Protein AF-A0A6G8CQG9-F1 (afdb_monomer_lite)

Sequence (194 aa):
MARHQTPSRTQPVDLTVWYEEHDARLYHLLHMLAKALARASVDLDDELSDLVAGAYGDVRSHAKQLVGNSIPIVLAKDRKHTIDYDELAEARAKIRILTFELNELRGKTCISNRYTNCPSTTLCISDRYTDGRRAMHAEVVGLFERPIAQFKAATEQYPNLAGELDKAVHPLHVMLAKVREVPVETPKTGIKNV

Secondary structure (DSSP, 8-state):
----PPP--PPPP-HHHHHHHHHHHHHHHHHHHHHHHHHTTS---HHHHHHHHHHHHHHHHHHHHHHTT----EEPTTSSSEE-HHHHHHHHHHHHHHHHHHHHHHHHHHHHTTTS---SSTHHHHHHHHHHHHHHHHHHHHHHHHHHHHHHHHHHH-GGGHHHHHHHHHHHHHHHHHHHHS--PPP-------

pLDDT: mean 73.34, std 16.12, range [36.81, 91.25]

Foldseek 3Di:
DDDDDDDDDQDDDDVVVLVVVLVVLVVVLVVLVVVQVVCVVPPRDVVSVVSNVVSVVVSVVSVCSVVPPCQPFDADPVNPDTDGPVNVVVVVVVVVVVVVVVVVVVVVVVVVPPDDDDDDDPVVVVVVVLVVVVVVLVVVLVVLVVLLVVLVVVCVVCVVCVVVSCVVSVVSVVVSVVSVPPDRDDPPPPPPDD

Structure (mmCIF, N/CA/C/O backbone):
data_AF-A0A6G8CQG9-F1
#
_entry.id   AF-A0A6G8CQG9-F1
#
loop_
_atom_site.group_PDB
_atom_site.id
_atom_site.type_symbol
_atom_site.label_atom_id
_atom_site.label_alt_id
_atom_site.label_comp_id
_atom_site.label_asym_id
_atom_site.label_entity_id
_atom_site.label_seq_id
_atom_site.pdbx_PDB_ins_code
_atom_site.Cartn_x
_atom_site.Cartn_y
_atom_site.Cartn_z
_atom_site.occupancy
_atom_site.B_iso_or_equiv
_atom_site.auth_seq_id
_atom_site.auth_comp_id
_atom_site.auth_asym_id
_atom_site.auth_atom_id
_atom_site.pdbx_PDB_model_num
ATOM 1 N N . MET A 1 1 ? -28.845 -29.788 33.658 1.00 37.66 1 MET A N 1
ATOM 2 C CA . MET A 1 1 ? -27.409 -29.756 33.303 1.00 37.66 1 MET A CA 1
ATOM 3 C C . MET A 1 1 ? -27.282 -29.862 31.788 1.00 37.66 1 MET A C 1
ATOM 5 O O . MET A 1 1 ? -27.346 -30.961 31.254 1.00 37.66 1 MET A O 1
ATOM 9 N N . ALA A 1 2 ? -27.219 -28.725 31.093 1.00 36.81 2 ALA A N 1
ATOM 10 C CA . ALA A 1 2 ? -27.106 -28.675 29.636 1.00 36.81 2 ALA A CA 1
ATOM 11 C C . ALA A 1 2 ? -25.622 -28.680 29.244 1.00 36.81 2 ALA A C 1
ATOM 13 O O . ALA A 1 2 ? -24.851 -27.851 29.723 1.00 36.81 2 ALA A O 1
ATOM 14 N N . ARG A 1 3 ? -25.213 -29.654 28.424 1.00 39.94 3 ARG A N 1
ATOM 15 C CA . ARG A 1 3 ? -23.852 -29.754 27.889 1.00 39.94 3 ARG A CA 1
ATOM 16 C C . ARG A 1 3 ? -23.655 -28.653 26.850 1.00 39.94 3 ARG A C 1
ATOM 18 O O . ARG A 1 3 ? -24.364 -28.629 25.848 1.00 39.94 3 ARG A O 1
ATOM 25 N N . HIS A 1 4 ? -22.682 -27.778 27.082 1.00 40.66 4 HIS A N 1
ATOM 26 C CA . HIS A 1 4 ? -22.161 -26.885 26.056 1.00 40.66 4 HIS A CA 1
ATOM 27 C C . HIS A 1 4 ? -21.539 -27.732 24.940 1.00 40.66 4 HIS A C 1
ATOM 29 O O . HIS A 1 4 ? -20.547 -28.426 25.155 1.00 40.66 4 HIS A O 1
ATOM 35 N N . GLN A 1 5 ? -22.154 -27.705 23.759 1.00 45.00 5 GLN A N 1
ATOM 36 C CA . GLN A 1 5 ? -21.505 -28.137 22.528 1.00 45.00 5 GLN A CA 1
ATOM 37 C C . GLN A 1 5 ? -20.409 -27.117 22.203 1.00 45.00 5 GLN A C 1
ATOM 39 O O . GLN A 1 5 ? -20.685 -25.936 22.006 1.00 45.00 5 GLN A O 1
ATOM 44 N N . THR A 1 6 ? -19.160 -27.568 22.192 1.00 42.28 6 THR A N 1
ATOM 45 C CA . THR A 1 6 ? -18.022 -26.822 21.656 1.00 42.28 6 THR A CA 1
ATOM 46 C C . THR A 1 6 ? -18.137 -26.768 20.126 1.00 42.28 6 THR A C 1
ATOM 48 O O . THR A 1 6 ? -18.316 -27.819 19.503 1.00 42.28 6 THR A O 1
ATOM 51 N N . PRO A 1 7 ? -18.056 -25.588 19.482 1.00 44.16 7 PRO A N 1
ATOM 52 C CA . PRO A 1 7 ? -18.114 -25.514 18.029 1.00 44.16 7 PRO A CA 1
ATOM 53 C C . PRO A 1 7 ? -16.833 -26.079 17.393 1.00 44.16 7 PRO A C 1
ATOM 55 O O . PRO A 1 7 ? -15.725 -25.602 17.621 1.00 44.16 7 PRO A O 1
ATOM 58 N N . SER A 1 8 ? -17.051 -27.157 16.639 1.00 46.16 8 SER A N 1
ATOM 59 C CA . SER A 1 8 ? -16.371 -27.643 15.430 1.00 46.16 8 SER A CA 1
ATOM 60 C C . SER A 1 8 ? -14.928 -27.199 15.126 1.00 46.16 8 SER A C 1
ATOM 62 O O . SER A 1 8 ? -14.678 -26.083 14.682 1.00 46.16 8 SER A O 1
ATOM 64 N N . ARG A 1 9 ? -14.019 -28.181 15.219 1.00 44.72 9 ARG A N 1
ATOM 65 C CA . ARG A 1 9 ? -12.923 -28.519 14.284 1.00 44.72 9 ARG A CA 1
ATOM 66 C C . ARG A 1 9 ? -12.664 -27.476 13.177 1.00 44.72 9 ARG A C 1
ATOM 68 O O . ARG A 1 9 ? -13.329 -27.495 12.145 1.00 44.72 9 ARG A O 1
ATOM 75 N N . THR A 1 10 ? -11.661 -26.622 13.368 1.00 60.75 10 THR A N 1
ATOM 76 C CA . THR A 1 10 ? -11.076 -25.805 12.298 1.00 60.75 10 THR A CA 1
ATOM 77 C C . THR A 1 10 ? -10.538 -26.733 11.208 1.00 60.75 10 THR A C 1
ATOM 79 O O . THR A 1 10 ? -9.716 -27.613 11.476 1.00 60.75 10 THR A O 1
ATOM 82 N N . GLN A 1 11 ? -11.042 -26.597 9.981 1.00 63.22 11 GLN A N 1
ATOM 83 C CA . GLN A 1 11 ? -10.399 -27.228 8.831 1.00 63.22 11 GLN A CA 1
ATOM 84 C C . GLN A 1 11 ? -8.984 -26.644 8.687 1.00 63.22 11 GLN A C 1
ATOM 86 O O . GLN A 1 11 ? -8.808 -25.445 8.919 1.00 63.22 11 GLN A O 1
ATOM 91 N N . PRO A 1 12 ? -7.969 -27.459 8.353 1.00 72.00 12 PRO A N 1
ATOM 92 C CA . PRO A 1 12 ? -6.643 -26.933 8.061 1.00 72.00 12 PRO A CA 1
ATOM 93 C C . PRO A 1 12 ? -6.739 -25.988 6.856 1.00 72.00 12 PRO A C 1
ATOM 95 O O . PRO A 1 12 ? -7.198 -26.393 5.791 1.00 72.00 12 PRO A O 1
ATOM 98 N N . VAL A 1 13 ? -6.349 -24.727 7.050 1.00 76.50 13 VAL A N 1
ATOM 99 C CA . VAL A 1 13 ? -6.268 -23.725 5.981 1.00 76.50 13 VAL A CA 1
ATOM 100 C C . VAL A 1 13 ? -4.949 -23.928 5.246 1.00 76.50 13 VAL A C 1
ATOM 102 O O . VAL A 1 13 ? -3.888 -23.921 5.873 1.00 76.50 13 VAL A O 1
ATOM 105 N N . ASP A 1 14 ? -5.010 -24.103 3.929 1.00 87.31 14 ASP A N 1
ATOM 106 C CA . ASP A 1 14 ? -3.825 -24.035 3.079 1.00 87.31 14 ASP A CA 1
ATOM 107 C C . ASP A 1 14 ? -3.376 -22.573 2.987 1.00 87.31 14 ASP A C 1
ATOM 109 O O . ASP A 1 14 ? -4.039 -21.740 2.368 1.00 87.31 14 ASP A O 1
ATOM 113 N N . LEU A 1 15 ? -2.265 -22.253 3.654 1.00 82.75 15 LEU A N 1
ATOM 114 C CA . LEU A 1 15 ? -1.753 -20.888 3.717 1.00 82.75 15 LEU A CA 1
ATOM 115 C C . LEU A 1 15 ? -1.307 -20.377 2.348 1.00 82.75 15 LEU A C 1
ATOM 117 O O . LEU A 1 15 ? -1.439 -19.185 2.098 1.00 82.75 15 LEU A O 1
ATOM 121 N N . THR A 1 16 ? -0.806 -21.242 1.464 1.00 85.69 16 THR A N 1
ATOM 122 C CA . THR A 1 16 ? -0.341 -20.830 0.136 1.00 85.69 16 THR A CA 1
ATOM 123 C C . THR A 1 16 ? -1.517 -20.375 -0.716 1.00 85.69 16 THR A C 1
ATOM 125 O O . THR A 1 16 ? -1.509 -19.249 -1.209 1.00 85.69 16 THR A O 1
ATOM 128 N N . VAL A 1 17 ? -2.565 -21.201 -0.796 1.00 86.81 17 VAL A N 1
ATOM 129 C CA . VAL A 1 17 ? -3.802 -20.856 -1.515 1.00 86.81 17 VAL A CA 1
ATOM 130 C C . VAL A 1 17 ? -4.453 -19.619 -0.901 1.00 86.81 17 VAL A C 1
ATOM 132 O O . VAL A 1 17 ? -4.862 -18.710 -1.619 1.00 86.81 17 VAL A O 1
ATOM 135 N N . TRP A 1 18 ? -4.493 -19.538 0.432 1.00 89.56 18 TRP A N 1
ATOM 136 C CA . TRP A 1 18 ? -5.039 -18.378 1.129 1.00 89.56 18 TRP A CA 1
ATOM 137 C C . TRP A 1 18 ? -4.275 -17.083 0.804 1.00 89.56 18 TRP A C 1
ATOM 139 O O . TRP A 1 18 ? -4.903 -16.053 0.574 1.00 89.56 18 TRP A O 1
ATOM 149 N N . TYR A 1 19 ? -2.937 -17.106 0.748 1.00 87.12 19 TYR A N 1
ATOM 150 C CA . TYR A 1 19 ? -2.145 -15.917 0.414 1.00 87.12 19 TYR A CA 1
ATOM 151 C C . TYR A 1 19 ? -2.401 -15.431 -1.014 1.00 87.12 19 TYR A C 1
ATOM 153 O O . TYR A 1 19 ? -2.581 -14.231 -1.207 1.00 87.12 19 TYR A O 1
ATOM 161 N N . GLU A 1 20 ? -2.452 -16.335 -1.993 1.00 86.75 20 GLU A N 1
ATOM 162 C CA . GLU A 1 20 ? -2.757 -15.994 -3.392 1.00 86.75 20 GLU A CA 1
ATOM 163 C C . GLU A 1 20 ? -4.144 -15.352 -3.518 1.00 86.75 20 GLU A C 1
ATOM 165 O O . GLU A 1 20 ? -4.333 -14.316 -4.159 1.00 86.75 20 GLU A O 1
ATOM 170 N N . GLU A 1 21 ? -5.118 -15.942 -2.835 1.00 86.62 21 GLU A N 1
ATOM 171 C CA . GLU A 1 21 ? -6.485 -15.454 -2.761 1.00 86.62 21 GLU A CA 1
ATOM 172 C C . GLU A 1 21 ? -6.618 -14.098 -2.050 1.00 86.62 21 GLU A C 1
ATOM 174 O O . GLU A 1 21 ? -7.451 -13.263 -2.431 1.00 86.62 21 GLU A O 1
ATOM 179 N N . HIS A 1 22 ? -5.821 -13.869 -1.010 1.00 89.81 22 HIS A N 1
ATOM 180 C CA . HIS A 1 22 ? -5.783 -12.607 -0.286 1.00 89.81 22 HIS A CA 1
ATOM 181 C C . HIS A 1 22 ? -5.131 -11.503 -1.123 1.00 89.81 22 HIS A C 1
ATOM 183 O O . HIS A 1 22 ? -5.661 -10.392 -1.193 1.00 89.81 22 HIS A O 1
ATOM 189 N N . ASP A 1 23 ? -4.034 -11.820 -1.811 1.00 87.75 23 ASP A N 1
ATOM 190 C CA . ASP A 1 23 ? -3.323 -10.897 -2.694 1.00 87.75 23 ASP A CA 1
ATOM 191 C C . ASP A 1 23 ? -4.212 -10.454 -3.867 1.00 87.75 23 ASP A C 1
ATOM 193 O O . ASP A 1 23 ? -4.362 -9.259 -4.125 1.00 87.75 23 ASP A O 1
ATOM 197 N N . ALA A 1 24 ? -4.931 -11.385 -4.504 1.00 88.00 24 ALA A N 1
ATOM 198 C CA . ALA A 1 24 ? -5.873 -11.062 -5.578 1.00 88.00 24 ALA A CA 1
ATOM 199 C C . ALA A 1 24 ? -6.975 -10.079 -5.134 1.00 88.00 24 ALA A C 1
ATOM 201 O O . ALA A 1 24 ? -7.323 -9.144 -5.863 1.00 88.00 24 ALA A O 1
ATOM 202 N N . ARG A 1 25 ? -7.506 -10.245 -3.915 1.00 90.50 25 ARG A N 1
ATOM 203 C CA . ARG A 1 25 ? -8.518 -9.338 -3.347 1.00 90.50 25 ARG A CA 1
ATOM 204 C C . ARG A 1 25 ? -7.931 -7.968 -2.998 1.00 90.50 25 ARG A C 1
ATOM 206 O O . ARG A 1 25 ? -8.590 -6.954 -3.228 1.00 90.50 25 ARG A O 1
ATOM 213 N N . LEU A 1 26 ? -6.688 -7.914 -2.513 1.00 90.62 26 LEU A N 1
ATOM 214 C CA . LEU A 1 26 ? -5.969 -6.653 -2.307 1.00 90.62 26 LEU A CA 1
ATOM 215 C C . LEU A 1 26 ? -5.742 -5.911 -3.628 1.00 90.62 26 LEU A C 1
ATOM 217 O O . LEU A 1 26 ? -6.018 -4.713 -3.702 1.00 90.62 26 LEU A O 1
ATOM 221 N N . TYR A 1 27 ? -5.314 -6.609 -4.683 1.00 88.38 27 TYR A N 1
ATOM 222 C CA . TYR A 1 27 ? -5.196 -6.021 -6.019 1.00 88.38 27 TYR A CA 1
ATOM 223 C C . TYR A 1 27 ? -6.529 -5.472 -6.525 1.00 88.38 27 TYR A C 1
ATOM 225 O O . TYR A 1 27 ? -6.563 -4.369 -7.074 1.00 88.38 27 TYR A O 1
ATOM 233 N N . HIS A 1 28 ? -7.631 -6.197 -6.312 1.00 86.69 28 HIS A N 1
ATOM 234 C CA . HIS A 1 28 ? -8.960 -5.725 -6.690 1.00 86.69 28 HIS A CA 1
ATOM 235 C C . HIS A 1 28 ? -9.338 -4.427 -5.958 1.00 86.69 28 HIS A C 1
ATOM 237 O O . HIS A 1 28 ? -9.724 -3.451 -6.604 1.00 86.69 28 HIS A O 1
ATOM 243 N N . LEU A 1 29 ? -9.143 -4.368 -4.636 1.00 89.25 29 LEU A N 1
ATOM 244 C CA . LEU A 1 29 ? -9.379 -3.158 -3.844 1.00 89.25 29 LEU A CA 1
ATOM 245 C C . LEU A 1 29 ? -8.518 -1.979 -4.327 1.00 89.25 29 LEU A C 1
ATOM 247 O O . LEU A 1 29 ? -9.032 -0.878 -4.527 1.00 89.25 29 LEU A O 1
ATOM 251 N N . LEU A 1 30 ? -7.221 -2.202 -4.556 1.00 87.81 30 LEU A N 1
ATOM 252 C CA . LEU A 1 30 ? -6.309 -1.168 -5.056 1.00 87.81 30 LEU A CA 1
ATOM 253 C C . LEU A 1 30 ? -6.726 -0.657 -6.438 1.00 87.81 30 LEU A C 1
ATOM 255 O O . LEU A 1 30 ? -6.687 0.549 -6.683 1.00 87.81 30 LEU A O 1
ATOM 259 N N . HIS A 1 31 ? -7.162 -1.549 -7.326 1.00 85.88 31 HIS A N 1
ATOM 260 C CA . HIS A 1 31 ? -7.666 -1.175 -8.642 1.00 85.88 31 HIS A CA 1
ATOM 261 C C . HIS A 1 31 ? -8.927 -0.304 -8.541 1.00 85.88 31 HIS A C 1
ATOM 263 O O . HIS A 1 31 ? -9.019 0.725 -9.214 1.00 85.88 31 HIS A O 1
ATOM 269 N N . MET A 1 32 ? -9.871 -0.670 -7.667 1.00 84.56 32 MET A N 1
ATOM 270 C CA . MET A 1 32 ? -11.089 0.110 -7.431 1.00 84.56 32 MET A CA 1
ATOM 271 C C . MET A 1 32 ? -10.785 1.494 -6.847 1.00 84.56 32 MET A C 1
ATOM 273 O O . MET A 1 32 ? -11.322 2.489 -7.333 1.00 84.56 32 MET A O 1
ATOM 277 N N . LEU A 1 33 ? -9.860 1.582 -5.886 1.00 84.56 33 LEU A N 1
ATOM 278 C CA . LEU A 1 33 ? -9.391 2.856 -5.331 1.00 84.56 33 LEU A CA 1
ATOM 279 C C . LEU A 1 33 ? -8.704 3.730 -6.386 1.00 84.56 33 LEU A C 1
ATOM 281 O O . LEU A 1 33 ? -8.986 4.923 -6.474 1.00 84.56 33 LEU A O 1
ATOM 285 N N . ALA A 1 34 ? -7.836 3.155 -7.222 1.00 83.62 34 ALA A N 1
ATOM 286 C CA . ALA A 1 34 ? -7.185 3.888 -8.305 1.00 83.62 34 ALA A CA 1
ATOM 287 C C . ALA A 1 34 ? -8.208 4.428 -9.317 1.00 83.62 34 ALA A C 1
ATOM 289 O O . ALA A 1 34 ? -8.110 5.576 -9.750 1.00 83.62 34 ALA A O 1
ATOM 290 N N . LYS A 1 35 ? -9.227 3.629 -9.653 1.00 82.88 35 LYS A N 1
ATOM 291 C CA . LYS A 1 35 ? -10.329 4.037 -10.531 1.00 82.88 35 LYS A CA 1
ATOM 292 C C . LYS A 1 35 ? -11.175 5.154 -9.913 1.00 82.88 35 LYS A C 1
ATOM 294 O O . LYS A 1 35 ? -11.568 6.070 -10.632 1.00 82.88 35 LYS A O 1
ATOM 299 N N . ALA A 1 36 ? -11.421 5.099 -8.604 1.00 80.56 36 ALA A N 1
ATOM 300 C CA . ALA A 1 36 ? -12.102 6.150 -7.855 1.00 80.56 36 ALA A CA 1
ATOM 301 C C . ALA A 1 36 ? -11.313 7.461 -7.856 1.00 80.56 36 ALA A C 1
ATOM 303 O O . ALA A 1 36 ? -11.851 8.497 -8.233 1.00 80.56 36 ALA A O 1
ATOM 304 N N . LEU A 1 37 ? -10.015 7.409 -7.558 1.00 78.25 37 LEU A N 1
ATOM 305 C CA . LEU A 1 37 ? -9.137 8.583 -7.573 1.00 78.25 37 LEU A CA 1
ATOM 306 C C . LEU A 1 37 ? -8.982 9.194 -8.969 1.00 78.25 37 LEU A C 1
ATOM 308 O O . LEU A 1 37 ? -8.972 10.413 -9.104 1.00 78.25 37 LEU A O 1
ATOM 312 N N . ALA A 1 38 ? -8.901 8.366 -10.013 1.00 78.69 38 ALA A N 1
ATOM 313 C CA . ALA A 1 38 ? -8.836 8.840 -11.394 1.00 78.69 38 ALA A CA 1
ATOM 314 C C . ALA A 1 38 ? -10.130 9.541 -11.843 1.00 78.69 38 ALA A C 1
ATOM 316 O O . ALA A 1 38 ? -10.094 10.359 -12.759 1.00 78.69 38 ALA A O 1
ATOM 317 N N . ARG A 1 39 ? -11.267 9.211 -11.217 1.00 69.56 39 ARG A N 1
ATOM 318 C CA . ARG A 1 39 ? -12.574 9.818 -11.497 1.00 69.56 39 ARG A CA 1
ATOM 319 C C . ARG A 1 39 ? -12.896 11.001 -10.596 1.00 69.56 39 ARG A C 1
ATOM 321 O O . ARG A 1 39 ? -13.625 11.862 -11.056 1.00 69.56 39 ARG A O 1
ATOM 328 N N . ALA A 1 40 ? -12.309 11.083 -9.402 1.00 58.00 40 ALA A N 1
ATOM 329 C CA . ALA A 1 40 ? -12.584 12.086 -8.367 1.00 58.00 40 ALA A CA 1
ATOM 330 C C . ALA A 1 40 ? -12.332 13.560 -8.766 1.00 58.00 40 ALA A C 1
ATOM 332 O O . ALA A 1 40 ? -12.613 14.458 -7.979 1.00 58.00 40 ALA A O 1
ATOM 333 N N . SER A 1 41 ? -11.834 13.845 -9.978 1.00 53.28 41 SER A N 1
ATOM 334 C CA . SER A 1 41 ? -11.941 15.187 -10.583 1.00 53.28 41 SER A CA 1
ATOM 335 C C . SER A 1 41 ? -13.383 15.561 -10.976 1.00 53.28 41 SER A C 1
ATOM 337 O O . SER A 1 41 ? -13.649 16.707 -11.321 1.00 53.28 41 SER A O 1
ATOM 339 N N . VAL A 1 42 ? -14.285 14.581 -10.961 1.00 56.44 42 VAL A N 1
ATOM 340 C CA . VAL A 1 42 ? -15.736 14.647 -11.140 1.00 56.44 42 VAL A CA 1
ATOM 341 C C . VAL A 1 42 ? -16.320 13.931 -9.918 1.00 56.44 42 VAL A C 1
ATOM 343 O O . VAL A 1 42 ? -15.742 12.932 -9.491 1.00 56.44 42 VAL A O 1
ATOM 346 N N . ASP A 1 43 ? -17.381 14.464 -9.313 1.00 58.19 43 ASP A N 1
ATOM 347 C CA . ASP A 1 43 ? -17.950 13.965 -8.052 1.00 58.19 43 ASP A CA 1
ATOM 348 C C . ASP A 1 43 ? -17.946 12.429 -7.953 1.00 58.19 43 ASP A C 1
ATOM 350 O O . ASP A 1 43 ? -18.321 11.720 -8.892 1.00 58.19 43 ASP A O 1
ATOM 354 N N . LEU A 1 44 ? -17.468 11.917 -6.814 1.00 64.25 44 LEU A N 1
ATOM 355 C CA . LEU A 1 44 ? -17.514 10.492 -6.500 1.00 64.25 44 LEU A CA 1
ATOM 356 C C . LEU A 1 44 ? -18.980 10.055 -6.473 1.00 64.25 44 LEU A C 1
ATOM 358 O O . LEU A 1 44 ? -19.698 10.379 -5.536 1.00 64.25 44 LEU A O 1
ATOM 362 N N . ASP A 1 45 ? -19.401 9.339 -7.513 1.00 72.12 45 ASP A N 1
ATOM 363 C CA . ASP A 1 45 ? -20.725 8.725 -7.574 1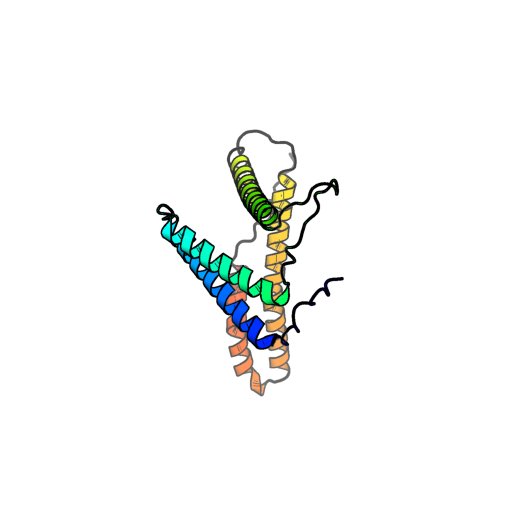.00 72.12 45 ASP A CA 1
ATOM 364 C C . ASP A 1 45 ? -20.868 7.681 -6.452 1.00 72.12 45 ASP A C 1
ATOM 366 O O . ASP A 1 45 ? -19.926 6.919 -6.184 1.00 72.12 45 ASP A O 1
ATOM 370 N N . ASP A 1 46 ? -22.039 7.640 -5.814 1.00 78.31 46 ASP A N 1
ATOM 371 C CA . ASP A 1 46 ? -22.358 6.745 -4.695 1.00 78.31 46 ASP A CA 1
ATOM 372 C C . ASP A 1 46 ? -22.113 5.274 -5.084 1.00 78.31 46 ASP A C 1
ATOM 374 O O . ASP A 1 46 ? -21.591 4.494 -4.288 1.00 78.31 46 ASP A O 1
ATOM 378 N N . GLU A 1 47 ? -22.346 4.918 -6.355 1.00 80.75 47 GLU A N 1
ATOM 379 C CA . GLU A 1 47 ? -22.073 3.579 -6.900 1.00 80.75 47 GLU A CA 1
ATOM 380 C C . GLU A 1 47 ? -20.594 3.175 -6.752 1.00 80.75 47 GLU A C 1
ATOM 382 O O . GLU A 1 47 ? -20.265 2.034 -6.419 1.00 80.75 47 GLU A O 1
ATOM 387 N N . LEU A 1 48 ? -19.665 4.103 -6.988 1.00 79.00 48 LEU A N 1
ATOM 388 C CA . LEU A 1 48 ? -18.235 3.808 -6.915 1.00 79.00 48 LEU A CA 1
ATOM 389 C C . LEU A 1 48 ? -17.756 3.701 -5.466 1.00 79.00 48 LEU A C 1
ATOM 391 O O . LEU A 1 48 ? -16.877 2.887 -5.176 1.00 79.00 48 LEU A O 1
ATOM 395 N N . SER A 1 49 ? -18.350 4.494 -4.572 1.00 81.12 49 SER A N 1
ATOM 396 C CA . SER A 1 49 ? -18.147 4.389 -3.127 1.00 81.12 49 SER A CA 1
ATOM 397 C C . SER A 1 49 ? -18.595 3.018 -2.610 1.00 81.12 49 SER A C 1
ATOM 399 O O . SER A 1 49 ? -17.823 2.331 -1.936 1.00 81.12 49 SER A O 1
ATOM 401 N N . ASP A 1 50 ? -19.780 2.562 -3.021 1.00 85.31 50 ASP A N 1
ATOM 402 C CA . ASP A 1 50 ? -20.327 1.256 -2.645 1.00 85.31 50 ASP A CA 1
ATOM 403 C C . ASP A 1 50 ? -19.468 0.096 -3.162 1.00 85.31 50 ASP A C 1
ATOM 405 O O . ASP A 1 50 ? -19.196 -0.860 -2.430 1.00 85.31 50 ASP A O 1
ATOM 409 N N . LEU A 1 51 ? -18.959 0.188 -4.395 1.00 85.31 51 LEU A N 1
ATOM 410 C CA . LEU A 1 51 ? -18.055 -0.825 -4.947 1.00 85.31 51 LEU A CA 1
ATOM 411 C C . LEU A 1 51 ? -16.722 -0.899 -4.184 1.00 85.31 51 LEU A C 1
ATOM 413 O O . LEU A 1 51 ? -16.205 -1.992 -3.942 1.00 85.31 51 LEU A O 1
ATOM 417 N N . VAL A 1 52 ? -16.158 0.246 -3.784 1.00 86.88 52 VAL A N 1
ATOM 418 C CA . VAL A 1 52 ? -14.943 0.289 -2.952 1.00 86.88 52 VAL A CA 1
ATOM 419 C C . VAL A 1 52 ? -15.220 -0.295 -1.564 1.00 86.88 52 VAL A C 1
ATOM 421 O O . VAL A 1 52 ? -14.414 -1.084 -1.062 1.00 86.88 52 VAL A O 1
ATOM 424 N N . ALA A 1 53 ? -16.364 0.037 -0.960 1.00 85.75 53 ALA A N 1
ATOM 425 C CA . ALA A 1 53 ? -16.781 -0.509 0.328 1.00 85.75 53 ALA A CA 1
ATOM 426 C C . ALA A 1 53 ? -16.973 -2.035 0.269 1.00 85.75 53 ALA A C 1
ATOM 428 O O . ALA A 1 53 ? -16.523 -2.744 1.172 1.00 85.75 53 ALA A O 1
ATOM 429 N N . GLY A 1 54 ? -17.558 -2.548 -0.818 1.00 87.88 54 GLY A N 1
ATOM 430 C CA . GLY A 1 54 ? -17.702 -3.980 -1.082 1.00 87.88 54 GLY A CA 1
ATOM 431 C C . GLY A 1 54 ? -16.353 -4.695 -1.177 1.00 87.88 54 GLY A C 1
ATOM 432 O O . GLY A 1 54 ? -16.101 -5.635 -0.424 1.00 87.88 54 GLY A O 1
ATOM 433 N N . ALA A 1 55 ? -15.438 -4.192 -2.014 1.00 88.19 55 ALA A N 1
ATOM 434 C CA . ALA A 1 55 ? -14.099 -4.770 -2.167 1.00 88.19 55 ALA A CA 1
ATOM 435 C C . ALA A 1 55 ? -13.301 -4.770 -0.848 1.00 88.19 55 ALA A C 1
ATOM 437 O O . ALA A 1 55 ? -12.591 -5.728 -0.533 1.00 88.19 55 ALA A O 1
ATOM 438 N N . TYR A 1 56 ? -13.436 -3.715 -0.040 1.00 87.62 56 TYR A N 1
ATOM 439 C CA . TYR A 1 56 ? -12.844 -3.663 1.296 1.00 87.62 56 TYR A CA 1
ATOM 440 C C . TYR A 1 56 ? -13.469 -4.699 2.245 1.00 87.62 56 TYR A C 1
ATOM 442 O O . TYR A 1 56 ? -12.753 -5.396 2.974 1.00 87.62 56 TYR A O 1
ATOM 450 N N . GLY A 1 57 ? -14.797 -4.840 2.210 1.00 86.62 57 GLY A N 1
ATOM 451 C CA . GLY A 1 57 ? -15.538 -5.857 2.953 1.00 86.62 57 GLY A CA 1
ATOM 452 C C . GLY A 1 57 ? -15.067 -7.278 2.634 1.00 86.62 57 GLY A C 1
ATOM 453 O O . GLY A 1 57 ? -14.870 -8.072 3.558 1.00 86.62 57 GLY A O 1
ATOM 454 N N . ASP A 1 58 ? -14.793 -7.571 1.363 1.00 88.25 58 ASP A N 1
ATOM 455 C CA . ASP A 1 58 ? -14.303 -8.874 0.904 1.00 88.25 58 ASP A CA 1
ATOM 456 C C . ASP A 1 58 ? -12.901 -9.194 1.432 1.00 88.25 58 ASP A C 1
ATOM 458 O O . ASP A 1 58 ? -12.676 -10.283 1.969 1.00 88.25 58 ASP A O 1
ATOM 462 N N . VAL A 1 59 ? -11.967 -8.236 1.359 1.00 88.94 59 VAL A N 1
ATOM 463 C CA . VAL A 1 59 ? -10.618 -8.383 1.940 1.00 88.94 59 VAL A CA 1
ATOM 464 C C . VAL A 1 59 ? -10.716 -8.655 3.441 1.00 88.94 59 VAL A C 1
ATOM 466 O O . VAL A 1 59 ? -10.071 -9.570 3.961 1.00 88.94 59 VAL A O 1
ATOM 469 N N . ARG A 1 60 ? -11.561 -7.897 4.150 1.00 84.75 60 ARG A N 1
ATOM 470 C CA . ARG A 1 60 ? -11.751 -8.042 5.597 1.00 84.75 60 ARG A CA 1
ATOM 471 C C . ARG A 1 60 ? -12.388 -9.382 5.961 1.00 84.75 60 ARG A C 1
ATOM 473 O O . ARG A 1 60 ? -11.948 -10.027 6.910 1.00 84.75 60 ARG A O 1
ATOM 480 N N . SER A 1 61 ? -13.415 -9.806 5.230 1.00 85.44 61 SER A N 1
ATOM 481 C CA . SER A 1 61 ? -14.087 -11.093 5.434 1.00 85.44 61 SER A CA 1
ATOM 482 C C . SER A 1 61 ? -13.125 -12.263 5.214 1.00 85.44 61 SER A C 1
ATOM 484 O O . SER A 1 61 ? -13.065 -13.186 6.026 1.00 85.44 61 SER A O 1
ATOM 486 N N . HIS A 1 62 ? -12.289 -12.181 4.179 1.00 86.31 62 HIS A N 1
ATOM 487 C CA . HIS A 1 62 ? -11.280 -13.195 3.895 1.00 86.31 62 HIS A CA 1
ATOM 488 C C . HIS A 1 62 ? -10.159 -13.224 4.952 1.00 86.31 62 HIS A C 1
ATOM 490 O O . HIS A 1 62 ? -9.759 -14.300 5.396 1.00 86.31 62 HIS A O 1
ATOM 496 N N . ALA A 1 63 ? -9.724 -12.059 5.451 1.00 84.69 63 ALA A N 1
ATOM 497 C CA . ALA A 1 63 ? -8.790 -11.951 6.578 1.00 84.69 63 ALA A CA 1
ATOM 498 C C . ALA A 1 63 ? -9.308 -12.635 7.857 1.00 84.69 63 ALA A C 1
ATOM 500 O O . ALA A 1 63 ? -8.552 -13.307 8.563 1.00 84.69 63 ALA A O 1
ATOM 501 N N . LYS A 1 64 ? -10.615 -12.535 8.134 1.00 83.06 64 LYS A N 1
ATOM 502 C CA . LYS A 1 64 ? -11.247 -13.184 9.297 1.00 83.06 64 LYS A CA 1
ATOM 503 C C . LYS A 1 64 ? -11.171 -14.713 9.265 1.00 83.06 64 LYS A C 1
ATOM 505 O O . LYS A 1 64 ? -11.325 -15.328 10.314 1.00 83.06 64 LYS A O 1
ATOM 510 N N . GLN A 1 65 ? -10.909 -15.343 8.119 1.00 82.75 65 GLN A N 1
ATOM 511 C CA . GLN A 1 65 ? -10.769 -16.803 8.045 1.00 82.75 65 GLN A CA 1
ATOM 512 C C . GLN A 1 65 ? -9.550 -17.311 8.833 1.00 82.75 65 GLN A C 1
ATOM 514 O O . GLN A 1 65 ? -9.619 -18.384 9.426 1.00 82.75 65 GLN A O 1
ATOM 519 N N . LEU A 1 66 ? -8.467 -16.525 8.895 1.00 79.25 66 LEU A N 1
ATOM 520 C CA . LEU A 1 6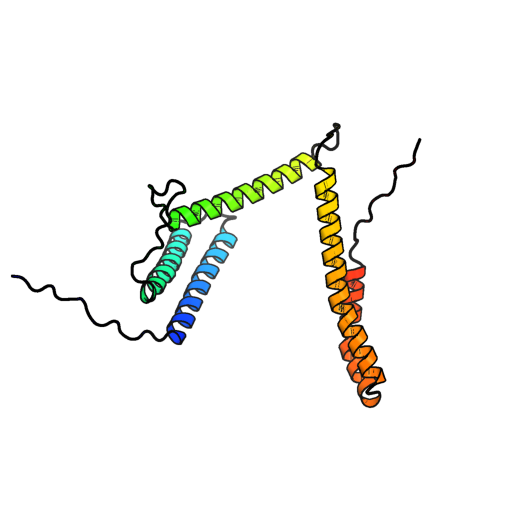6 ? -7.268 -16.848 9.678 1.00 79.25 66 LEU A CA 1
ATOM 521 C C . LEU A 1 66 ? -7.302 -16.259 11.087 1.00 79.25 66 LEU A C 1
ATOM 523 O O . LEU A 1 66 ? -6.921 -16.911 12.056 1.00 79.25 66 LEU A O 1
ATOM 527 N N . VAL A 1 67 ? -7.743 -15.008 11.197 1.00 71.19 67 VAL A N 1
ATOM 528 C CA . VAL A 1 67 ? -7.625 -14.214 12.430 1.00 71.19 67 VAL A CA 1
ATOM 529 C C . VAL A 1 67 ? -8.897 -14.327 13.293 1.00 71.19 67 VAL A C 1
ATOM 531 O O . VAL A 1 67 ? -8.969 -13.830 14.419 1.00 71.19 67 VAL A O 1
ATOM 534 N N . GLY A 1 68 ? -9.928 -15.010 12.789 1.00 70.75 68 GLY A N 1
ATOM 535 C CA . GLY A 1 68 ? -11.241 -15.102 13.418 1.00 70.75 68 GLY A CA 1
ATOM 536 C C . GLY A 1 68 ? -11.897 -13.728 13.572 1.00 70.75 68 GLY A C 1
ATOM 537 O O . GLY A 1 68 ? -11.663 -12.801 12.799 1.00 70.75 68 GLY A O 1
ATOM 538 N N . ASN A 1 69 ? -12.696 -13.570 14.627 1.00 65.75 69 ASN A N 1
ATOM 539 C CA . ASN A 1 69 ? -13.284 -12.279 15.003 1.00 65.75 69 ASN A CA 1
ATOM 540 C C . ASN A 1 69 ? -12.334 -11.395 15.830 1.00 65.75 69 ASN A C 1
ATOM 542 O O . ASN A 1 69 ? -12.791 -10.429 16.440 1.00 65.75 69 ASN A O 1
ATOM 546 N N . SER A 1 70 ? -11.030 -11.699 15.880 1.00 63.81 70 SER A N 1
ATOM 547 C CA . SER A 1 70 ? -10.081 -10.857 16.610 1.00 63.81 70 SER A CA 1
ATOM 548 C C . SER A 1 70 ? -9.721 -9.612 15.791 1.00 63.81 70 SER A C 1
ATOM 550 O O . SER A 1 70 ? -8.688 -9.521 15.137 1.00 63.81 70 SER A O 1
ATOM 552 N N . ILE A 1 71 ? -10.625 -8.628 15.805 1.00 63.25 71 ILE A N 1
ATOM 553 C CA . ILE A 1 71 ? -10.293 -7.258 15.404 1.00 63.25 71 ILE A CA 1
ATOM 554 C C . ILE A 1 71 ? -9.280 -6.745 16.438 1.00 63.25 71 ILE A C 1
ATOM 556 O O . ILE A 1 71 ? -9.559 -6.853 17.635 1.00 63.25 71 ILE A O 1
ATOM 560 N N . PRO A 1 72 ? -8.111 -6.219 16.033 1.00 64.81 72 PRO A N 1
ATOM 561 C CA . PRO A 1 72 ? -7.143 -5.692 16.984 1.00 64.81 72 PRO A CA 1
ATOM 562 C C . PRO A 1 72 ? -7.769 -4.541 17.778 1.00 64.81 72 PRO A C 1
ATOM 564 O O . PRO A 1 72 ? -7.978 -3.454 17.245 1.00 64.81 72 PRO A O 1
ATOM 567 N N . ILE A 1 73 ? -8.079 -4.776 19.053 1.00 66.69 73 ILE A N 1
ATOM 568 C CA . ILE A 1 73 ? -8.571 -3.729 19.949 1.00 66.69 73 ILE A CA 1
ATOM 569 C C . ILE A 1 73 ? -7.360 -2.919 20.397 1.00 66.69 73 ILE A C 1
ATOM 571 O O . ILE A 1 73 ? -6.485 -3.428 21.102 1.00 66.69 73 ILE A O 1
ATOM 575 N N . VAL A 1 74 ? -7.292 -1.658 19.979 1.00 75.19 74 VAL A N 1
ATOM 576 C CA . VAL A 1 74 ? -6.208 -0.767 20.388 1.00 75.19 74 VAL A CA 1
ATOM 577 C C . VAL A 1 74 ? -6.656 -0.005 21.621 1.00 75.19 74 VAL A C 1
ATOM 579 O O . VAL A 1 74 ? -7.675 0.673 21.609 1.00 75.19 74 VAL A O 1
ATOM 582 N N . LEU A 1 75 ? -5.898 -0.108 22.708 1.00 78.44 75 LEU A N 1
ATOM 583 C CA . LEU A 1 75 ? -6.170 0.693 23.895 1.00 78.44 75 LEU A CA 1
ATOM 584 C C . LEU A 1 75 ? -5.686 2.128 23.681 1.00 78.44 75 LEU A C 1
ATOM 586 O O . LEU A 1 75 ? -4.571 2.365 23.209 1.00 78.44 75 LEU A O 1
ATOM 590 N N . ALA A 1 76 ? -6.517 3.085 24.080 1.00 75.12 76 ALA A N 1
ATOM 591 C CA . ALA A 1 76 ? -6.138 4.480 24.189 1.00 75.12 76 ALA A CA 1
ATOM 592 C C . ALA A 1 76 ? -5.006 4.654 25.213 1.00 75.12 76 ALA A C 1
ATOM 594 O O . ALA A 1 76 ? -4.734 3.794 26.056 1.00 75.12 76 ALA A O 1
ATOM 595 N N . LYS A 1 77 ? -4.334 5.810 25.161 1.00 80.25 77 LYS A N 1
ATOM 596 C CA . LYS A 1 77 ? -3.180 6.118 26.024 1.00 80.25 77 LYS A CA 1
ATOM 597 C C . LYS A 1 77 ? -3.506 6.016 27.522 1.00 80.25 77 LYS A C 1
ATOM 599 O O . LYS A 1 77 ? -2.627 5.679 28.312 1.00 80.25 77 LYS A O 1
ATOM 604 N N . ASP A 1 78 ? -4.751 6.289 27.904 1.00 86.06 78 ASP A N 1
ATOM 605 C CA . ASP A 1 78 ? -5.251 6.167 29.280 1.00 86.06 78 ASP A CA 1
ATOM 606 C C . ASP A 1 78 ? -5.494 4.722 29.745 1.00 86.06 78 ASP A C 1
ATOM 608 O O . ASP A 1 78 ? -5.749 4.504 30.930 1.00 86.06 78 ASP A O 1
ATOM 612 N N . ARG A 1 79 ? -5.389 3.742 28.837 1.00 78.50 79 ARG A N 1
ATOM 613 C CA . ARG A 1 79 ? -5.649 2.310 29.055 1.00 78.50 79 ARG A CA 1
ATOM 614 C C . ARG A 1 79 ? -7.069 1.982 29.529 1.00 78.50 79 ARG A C 1
ATOM 616 O O . ARG A 1 79 ? -7.301 0.874 30.005 1.00 78.50 79 ARG A O 1
ATOM 623 N N . LYS A 1 80 ? -8.005 2.924 29.421 1.00 82.44 80 LYS A N 1
ATOM 624 C CA . LYS A 1 80 ? -9.405 2.766 29.831 1.00 82.44 80 LYS A CA 1
ATOM 625 C C . LYS A 1 80 ? -10.337 2.698 28.636 1.00 82.44 80 LYS A C 1
ATOM 627 O O . LYS A 1 80 ? -11.314 1.958 28.684 1.00 82.44 80 LYS A O 1
ATOM 632 N N . HIS A 1 81 ? -10.033 3.445 27.581 1.00 81.56 81 HIS A N 1
ATOM 633 C CA . HIS A 1 81 ? -10.837 3.448 26.369 1.00 81.56 81 HIS A CA 1
ATOM 634 C C . HIS A 1 81 ? -10.235 2.531 25.307 1.00 81.56 81 HIS A C 1
ATOM 636 O O . HIS A 1 81 ? -9.017 2.438 25.150 1.00 81.56 81 HIS A O 1
ATOM 642 N N . THR A 1 82 ? -11.104 1.834 24.588 1.00 83.50 82 THR A N 1
ATOM 643 C CA . THR A 1 82 ? -10.763 1.071 23.390 1.00 83.50 82 THR A CA 1
ATOM 644 C C . THR A 1 82 ? -11.019 1.943 22.172 1.00 83.50 82 THR A C 1
ATOM 646 O O . THR A 1 82 ? -11.999 2.681 22.140 1.00 83.50 82 THR A O 1
ATOM 649 N N . ILE A 1 83 ? -10.128 1.867 21.193 1.00 76.44 83 ILE A N 1
ATOM 650 C CA . ILE A 1 83 ? -10.247 2.533 19.901 1.00 76.44 83 ILE A CA 1
ATOM 651 C C . ILE A 1 83 ? -10.468 1.437 18.872 1.00 76.44 83 ILE A C 1
ATOM 653 O O . ILE A 1 83 ? -9.661 0.500 18.779 1.00 76.44 83 ILE A O 1
ATOM 657 N N . ASP A 1 84 ? -11.547 1.562 18.109 1.00 80.75 84 ASP A N 1
ATOM 658 C CA . ASP A 1 84 ? -11.809 0.645 17.016 1.00 80.75 84 ASP A CA 1
ATOM 659 C C . ASP A 1 84 ? -10.727 0.793 15.948 1.00 80.75 84 ASP A C 1
ATOM 661 O O . ASP A 1 84 ? -10.263 1.887 15.619 1.00 80.75 84 ASP A O 1
ATOM 665 N N . TYR A 1 85 ? -10.270 -0.341 15.418 1.00 76.81 85 TYR A N 1
ATOM 666 C CA . TYR A 1 85 ? -9.133 -0.356 14.500 1.00 76.81 85 TYR A CA 1
ATOM 667 C C . TYR A 1 85 ? -9.405 0.447 13.219 1.00 76.81 85 TYR A C 1
ATOM 669 O O . TYR A 1 85 ? -8.494 1.087 12.690 1.00 76.81 85 TYR A O 1
ATOM 677 N N . ASP A 1 86 ? -10.658 0.450 12.760 1.00 76.88 86 ASP A N 1
ATOM 678 C CA . ASP A 1 86 ? -11.100 1.193 11.578 1.00 76.88 86 ASP A CA 1
ATOM 679 C C . ASP A 1 86 ? -11.058 2.709 11.848 1.00 76.88 86 ASP A C 1
ATOM 681 O O . ASP A 1 86 ? -10.464 3.456 11.070 1.00 76.88 86 ASP A O 1
ATOM 685 N N . GLU A 1 87 ? -11.553 3.154 13.010 1.00 80.06 87 GLU A N 1
ATOM 686 C CA . GLU A 1 87 ? -11.465 4.556 13.449 1.00 80.06 87 GLU A CA 1
ATOM 687 C C . GLU A 1 87 ? -10.009 5.009 13.616 1.00 80.06 87 GLU A C 1
ATOM 689 O O . GLU A 1 87 ? -9.632 6.120 13.237 1.00 80.06 87 GLU A O 1
ATOM 694 N N . LEU A 1 88 ? -9.149 4.136 14.150 1.00 81.06 88 LEU A N 1
ATOM 695 C CA . LEU A 1 88 ? -7.724 4.416 14.280 1.00 81.06 88 LEU A CA 1
ATOM 696 C C . LEU A 1 88 ? -7.044 4.553 12.912 1.00 81.06 88 LEU A C 1
ATOM 698 O O . LEU A 1 88 ? -6.194 5.431 12.732 1.00 81.06 88 LEU A O 1
ATOM 702 N N . ALA A 1 89 ? -7.371 3.676 11.963 1.00 78.12 89 ALA A N 1
ATOM 703 C CA . ALA A 1 89 ? -6.838 3.733 10.607 1.00 78.12 89 ALA A CA 1
ATOM 704 C C . ALA A 1 89 ? -7.279 5.021 9.897 1.00 78.12 89 ALA A C 1
ATOM 706 O O . ALA A 1 89 ? -6.443 5.708 9.303 1.00 78.12 89 ALA A O 1
ATOM 707 N N . GLU A 1 90 ? -8.550 5.400 10.041 1.00 80.50 90 GLU A N 1
ATOM 708 C CA . GLU A 1 90 ? -9.092 6.653 9.519 1.00 80.50 90 GLU A CA 1
ATOM 709 C C . GLU A 1 90 ? -8.396 7.871 10.144 1.00 80.50 90 GLU A C 1
ATOM 711 O O . GLU A 1 90 ? -7.913 8.755 9.432 1.00 80.50 90 GLU A O 1
ATOM 716 N N . ALA A 1 91 ? -8.259 7.904 11.472 1.00 80.06 91 ALA A N 1
ATOM 717 C CA . ALA A 1 91 ? -7.572 8.983 12.176 1.00 80.06 91 ALA A CA 1
ATOM 718 C C . ALA A 1 91 ? -6.109 9.123 11.721 1.00 80.06 91 ALA A C 1
ATOM 720 O O . ALA A 1 91 ? -5.626 10.235 11.496 1.00 80.06 91 ALA A O 1
ATOM 721 N N . ARG A 1 92 ? -5.399 8.004 11.521 1.00 82.12 92 ARG A N 1
ATOM 722 C CA . ARG A 1 92 ? -4.026 7.998 10.985 1.00 82.12 92 ARG A CA 1
ATOM 723 C C . ARG A 1 92 ? -3.964 8.530 9.556 1.00 82.12 92 ARG A C 1
ATOM 725 O O . ARG A 1 92 ? -3.052 9.299 9.246 1.00 82.12 92 ARG A O 1
ATOM 732 N N . ALA A 1 93 ? -4.913 8.150 8.701 1.00 75.56 93 ALA A N 1
ATOM 733 C CA . ALA A 1 93 ? -4.999 8.657 7.335 1.00 75.56 93 ALA A CA 1
ATOM 734 C C . ALA A 1 93 ? -5.219 10.178 7.324 1.00 75.56 93 ALA A C 1
ATOM 736 O O . ALA A 1 93 ? -4.464 10.898 6.669 1.00 75.56 93 ALA A O 1
ATOM 737 N N . LYS A 1 94 ? -6.160 10.679 8.137 1.00 82.69 94 LYS A N 1
ATOM 738 C CA . LYS A 1 94 ? -6.415 12.120 8.304 1.00 82.69 94 LYS A CA 1
ATOM 739 C C . LYS A 1 94 ? -5.179 12.868 8.794 1.00 82.69 94 LYS A C 1
ATOM 741 O O . LYS A 1 94 ? -4.791 13.860 8.186 1.00 82.69 94 LYS A O 1
ATOM 746 N N . ILE A 1 95 ? -4.511 12.376 9.842 1.00 83.06 95 ILE A N 1
ATOM 747 C CA . ILE A 1 95 ? -3.273 12.986 10.360 1.00 83.06 95 ILE A CA 1
ATOM 748 C C . ILE A 1 95 ? -2.208 13.069 9.265 1.00 83.06 95 ILE A C 1
ATOM 750 O O . ILE A 1 95 ? -1.519 14.082 9.163 1.00 83.06 95 ILE A O 1
ATOM 754 N N . ARG A 1 96 ? -2.065 12.030 8.437 1.00 75.12 96 ARG A N 1
ATOM 755 C CA . ARG A 1 96 ? -1.081 12.007 7.350 1.00 75.12 96 ARG A CA 1
ATOM 756 C C . ARG A 1 96 ? -1.370 13.074 6.293 1.00 75.12 96 ARG A C 1
ATOM 758 O O . ARG A 1 96 ? -0.439 13.777 5.910 1.00 75.12 96 ARG A O 1
ATOM 765 N N . ILE A 1 97 ? -2.629 13.218 5.874 1.00 77.19 97 ILE A N 1
ATOM 766 C CA . ILE A 1 97 ? -3.059 14.263 4.930 1.00 77.19 97 ILE A CA 1
ATOM 767 C C . ILE A 1 97 ? -2.834 15.648 5.540 1.00 77.19 97 ILE A C 1
ATOM 769 O O . ILE A 1 97 ? -2.120 16.457 4.961 1.00 77.19 97 ILE A O 1
ATOM 773 N N . LEU A 1 98 ? -3.325 15.887 6.758 1.00 82.25 98 LEU A N 1
ATOM 774 C CA . LEU A 1 98 ? -3.167 17.175 7.441 1.00 82.25 98 LEU A CA 1
ATOM 775 C C . LEU A 1 98 ? -1.695 17.539 7.658 1.00 82.25 98 LEU A C 1
ATOM 777 O O . LEU A 1 98 ? -1.311 18.696 7.534 1.00 82.25 98 LEU A O 1
ATOM 781 N N . THR A 1 99 ? -0.842 16.558 7.956 1.00 79.69 99 THR A N 1
ATOM 782 C CA . THR A 1 99 ? 0.606 16.774 8.084 1.00 79.69 99 THR A CA 1
ATOM 783 C C . THR A 1 99 ? 1.228 17.148 6.740 1.00 79.69 99 THR A C 1
ATOM 785 O O . THR A 1 99 ? 2.084 18.031 6.687 1.00 79.69 99 THR A O 1
ATOM 788 N N . PHE A 1 100 ? 0.807 16.494 5.655 1.00 76.94 100 PHE A N 1
ATOM 789 C CA . PHE A 1 100 ? 1.244 16.826 4.303 1.00 76.94 100 PHE A CA 1
ATOM 790 C C . PHE A 1 100 ? 0.829 18.254 3.918 1.00 76.94 100 PHE A C 1
ATOM 792 O O . PHE A 1 100 ? 1.696 19.054 3.572 1.00 76.94 100 PHE A O 1
ATOM 799 N N . GLU A 1 101 ? -0.447 18.606 4.078 1.00 79.19 101 GLU A N 1
ATOM 800 C CA . GLU A 1 101 ? -0.979 19.946 3.791 1.00 79.19 101 GLU A CA 1
ATOM 801 C C . GLU A 1 101 ? -0.304 21.027 4.639 1.00 79.19 101 GLU A C 1
ATOM 803 O O . GLU A 1 101 ? 0.074 22.081 4.137 1.00 79.19 101 GLU A O 1
ATOM 808 N N . LEU A 1 102 ? -0.090 20.762 5.929 1.00 79.12 102 LEU A N 1
ATOM 809 C CA . LEU A 1 102 ? 0.587 21.683 6.836 1.00 79.12 102 LEU A CA 1
ATOM 810 C C . LEU A 1 102 ? 2.042 21.916 6.408 1.00 79.12 102 LEU A C 1
ATOM 812 O O . LEU A 1 102 ? 2.519 23.052 6.451 1.00 79.12 102 LEU A O 1
ATOM 816 N N . ASN A 1 103 ? 2.746 20.876 5.958 1.00 70.75 103 ASN A N 1
ATOM 817 C CA . ASN A 1 103 ? 4.093 21.016 5.404 1.00 70.75 103 ASN A CA 1
ATOM 818 C C . ASN A 1 103 ? 4.090 21.796 4.084 1.00 70.75 103 ASN A C 1
ATOM 820 O O . ASN A 1 103 ? 4.953 22.650 3.883 1.00 70.75 103 ASN A O 1
ATOM 824 N N . GLU A 1 104 ? 3.110 21.556 3.214 1.00 72.81 104 GLU A N 1
ATOM 825 C CA . GLU A 1 104 ? 2.948 22.290 1.959 1.00 72.81 104 GLU A CA 1
ATOM 826 C C . GLU A 1 104 ? 2.660 23.777 2.217 1.00 72.81 104 GLU A C 1
ATOM 828 O O . GLU A 1 104 ? 3.297 24.651 1.629 1.00 72.81 104 GLU A O 1
ATOM 833 N N . LEU A 1 105 ? 1.761 24.079 3.157 1.00 72.81 105 LEU A N 1
ATOM 834 C CA . LEU A 1 105 ? 1.447 25.440 3.583 1.00 72.81 105 LEU A CA 1
ATOM 835 C C . LEU A 1 105 ? 2.664 26.118 4.203 1.00 72.81 105 LEU A C 1
ATOM 837 O O . LEU A 1 105 ? 2.993 27.223 3.792 1.00 72.81 105 LEU A O 1
ATOM 841 N N . ARG A 1 106 ? 3.401 25.459 5.106 1.00 71.25 106 ARG A N 1
ATOM 842 C CA . ARG A 1 106 ? 4.664 25.999 5.645 1.00 71.25 106 ARG A CA 1
ATOM 843 C C . ARG A 1 106 ? 5.691 26.282 4.543 1.00 71.25 106 ARG A C 1
ATOM 845 O O . ARG A 1 106 ? 6.380 27.299 4.617 1.00 71.25 106 ARG A O 1
ATO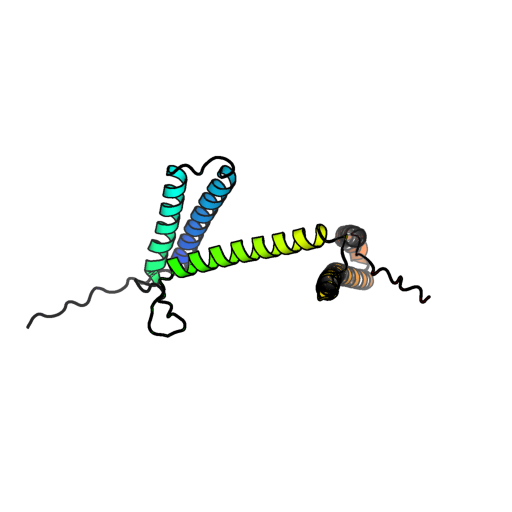M 852 N N . GLY A 1 107 ? 5.755 25.433 3.516 1.00 57.84 107 GLY A N 1
ATOM 853 C CA . GLY A 1 107 ? 6.558 25.648 2.309 1.00 57.84 107 GLY A CA 1
ATOM 854 C C . GLY A 1 107 ? 6.086 26.835 1.455 1.00 57.84 107 GLY A C 1
ATOM 855 O O . GLY A 1 107 ? 6.897 27.558 0.886 1.00 57.84 107 GLY A O 1
ATOM 856 N N . LYS A 1 108 ? 4.780 27.104 1.391 1.00 54.03 108 LYS A N 1
ATOM 857 C CA . LYS A 1 108 ? 4.218 28.266 0.680 1.00 54.03 108 LYS A CA 1
ATOM 858 C C . LYS A 1 108 ? 4.400 29.570 1.465 1.00 54.03 108 LYS A C 1
ATOM 860 O O . LYS A 1 108 ? 4.771 30.587 0.879 1.00 54.03 108 LYS A O 1
ATOM 865 N N . THR A 1 109 ? 4.226 29.553 2.789 1.00 49.94 109 THR A N 1
ATOM 866 C CA . THR A 1 109 ? 4.421 30.733 3.649 1.00 49.94 109 THR A CA 1
ATOM 867 C C . THR A 1 109 ? 5.881 31.193 3.655 1.00 49.94 109 THR A C 1
ATOM 869 O O . THR A 1 109 ? 6.137 32.394 3.711 1.00 49.94 109 THR A O 1
ATOM 872 N N . CYS A 1 110 ? 6.855 30.283 3.526 1.00 41.06 110 CYS A N 1
ATOM 873 C CA . CYS A 1 110 ? 8.267 30.664 3.428 1.00 41.06 110 CYS A CA 1
ATOM 874 C C . CYS A 1 110 ? 8.664 31.221 2.045 1.00 41.06 110 CYS A C 1
ATOM 876 O O . CYS A 1 110 ? 9.564 32.055 1.973 1.00 41.06 110 CYS A O 1
ATOM 878 N N . ILE A 1 111 ? 7.957 30.856 0.967 1.00 43.75 111 ILE A N 1
ATOM 879 C CA . ILE A 1 111 ? 8.112 31.488 -0.357 1.00 43.75 111 ILE A CA 1
ATOM 880 C C . ILE A 1 111 ? 7.473 32.886 -0.369 1.00 43.75 111 ILE A C 1
ATOM 882 O O . ILE A 1 111 ? 8.042 33.814 -0.944 1.00 43.75 111 ILE A O 1
ATOM 886 N N . SER A 1 112 ? 6.329 33.057 0.305 1.00 42.09 112 SER A N 1
ATOM 887 C CA . SER A 1 112 ? 5.639 34.350 0.419 1.00 42.09 112 SER A CA 1
ATOM 888 C C . SER A 1 112 ? 6.371 35.350 1.321 1.00 42.09 112 SER A C 1
ATOM 890 O O . SER A 1 112 ? 6.255 36.553 1.103 1.00 42.09 112 SER A O 1
ATOM 892 N N . ASN A 1 113 ? 7.141 34.891 2.314 1.00 41.69 113 ASN A N 1
ATOM 893 C CA . ASN A 1 113 ? 7.840 35.762 3.264 1.00 41.69 113 ASN A CA 1
ATOM 894 C C . ASN A 1 113 ? 9.251 36.173 2.793 1.00 41.69 113 ASN A C 1
ATOM 896 O O . ASN A 1 113 ? 10.194 36.256 3.578 1.00 41.69 113 ASN A O 1
ATOM 900 N N . ARG A 1 114 ? 9.410 36.429 1.489 1.00 42.34 114 ARG A N 1
ATOM 901 C CA . ARG A 1 114 ? 10.674 36.881 0.883 1.00 42.34 114 ARG A CA 1
ATOM 902 C C . ARG A 1 114 ? 10.966 38.377 1.105 1.00 42.34 114 ARG A C 1
ATOM 904 O O . ARG A 1 114 ? 11.937 38.875 0.544 1.00 42.34 114 ARG A O 1
ATOM 911 N N . TYR A 1 115 ? 10.157 39.084 1.906 1.00 44.97 115 TYR A N 1
ATOM 912 C CA . TYR A 1 115 ? 10.261 40.540 2.089 1.00 44.97 115 TYR A CA 1
ATOM 913 C C . TYR A 1 115 ? 10.387 41.061 3.526 1.00 44.97 115 TYR A C 1
ATOM 915 O O . TYR A 1 115 ? 10.626 42.255 3.679 1.00 44.97 115 TYR A O 1
ATOM 923 N N . THR A 1 116 ? 10.338 40.242 4.579 1.00 42.03 116 THR A N 1
ATOM 924 C CA . THR A 1 116 ? 10.574 40.762 5.938 1.00 42.03 116 THR A CA 1
ATOM 925 C C . THR A 1 116 ? 11.337 39.774 6.816 1.00 42.03 116 THR A C 1
ATOM 927 O O . THR A 1 116 ? 10.837 38.724 7.206 1.00 42.03 116 THR A O 1
ATOM 930 N N . ASN A 1 117 ? 12.588 40.153 7.102 1.00 51.28 117 ASN A N 1
ATOM 931 C CA . ASN A 1 117 ? 13.482 39.687 8.166 1.00 51.28 117 ASN A CA 1
ATOM 932 C C . ASN A 1 117 ? 12.875 38.656 9.132 1.00 51.28 117 ASN A C 1
ATOM 934 O O . ASN A 1 117 ? 12.208 39.021 10.099 1.00 51.28 117 ASN A O 1
ATOM 938 N N . CYS A 1 118 ? 13.181 37.374 8.920 1.00 40.12 118 CYS A N 1
ATOM 939 C CA . CYS A 1 118 ? 12.852 36.311 9.864 1.00 40.12 118 CYS A CA 1
ATOM 940 C C . CYS A 1 118 ? 14.151 35.764 10.490 1.00 40.12 118 CYS A C 1
ATOM 942 O O . CYS A 1 118 ? 14.911 35.082 9.800 1.00 40.12 118 CYS A O 1
ATOM 944 N N . PRO A 1 119 ? 14.437 36.044 11.776 1.00 53.16 119 PRO A N 1
ATOM 945 C CA . PRO A 1 119 ? 15.626 35.558 12.462 1.00 53.16 119 PRO A CA 1
ATOM 946 C C . PRO A 1 119 ? 15.281 34.281 13.238 1.00 53.16 119 PRO A C 1
ATOM 948 O O . PRO A 1 119 ? 15.197 34.310 14.457 1.00 53.16 119 PRO A O 1
ATOM 951 N N . SER A 1 120 ? 14.983 33.160 12.575 1.00 52.75 120 SER A N 1
ATOM 952 C CA . SER A 1 120 ? 14.755 31.894 13.295 1.00 52.75 120 SER A CA 1
ATOM 953 C C . SER A 1 120 ? 14.653 30.695 12.354 1.00 52.75 120 SER A C 1
ATOM 955 O O . SER A 1 120 ? 13.875 30.730 11.410 1.00 52.75 120 SER A O 1
ATOM 957 N N . THR A 1 121 ? 15.414 29.637 12.665 1.00 45.38 121 THR A N 1
ATOM 958 C CA . THR A 1 121 ? 15.287 28.204 12.288 1.00 45.38 121 THR A CA 1
ATOM 959 C C . THR A 1 121 ? 15.171 27.764 10.816 1.00 45.38 121 THR A C 1
ATOM 961 O O . THR A 1 121 ? 15.450 26.599 10.531 1.00 45.38 121 THR A O 1
ATOM 964 N N . THR A 1 122 ? 14.877 28.643 9.859 1.00 44.44 122 THR A N 1
ATOM 965 C CA . THR A 1 122 ? 14.668 28.269 8.444 1.00 44.44 122 THR A CA 1
ATOM 966 C C . THR A 1 122 ? 15.965 27.980 7.675 1.00 44.44 122 THR A C 1
ATOM 968 O O . THR A 1 122 ? 15.930 27.225 6.707 1.00 44.44 122 THR A O 1
ATOM 971 N N . LEU A 1 123 ? 17.118 28.492 8.128 1.00 43.09 123 LEU A N 1
ATOM 972 C CA . LEU A 1 123 ? 18.422 28.190 7.510 1.00 43.09 123 LEU A CA 1
ATOM 973 C C . LEU A 1 123 ? 18.798 26.700 7.665 1.00 43.09 123 LEU A C 1
ATOM 975 O O . LEU A 1 123 ? 19.415 26.108 6.792 1.00 43.09 123 LEU A O 1
ATOM 979 N N . CYS A 1 124 ? 18.339 26.042 8.734 1.00 46.56 124 CYS A N 1
ATOM 980 C CA . CYS A 1 124 ? 18.712 24.656 9.021 1.00 46.56 124 CYS A CA 1
ATOM 981 C C . CYS A 1 124 ? 17.975 23.614 8.159 1.00 46.56 124 CYS A C 1
ATOM 983 O O . CYS A 1 124 ? 18.446 22.482 8.056 1.00 46.56 124 CYS A O 1
ATOM 985 N N . ILE A 1 125 ? 16.818 23.947 7.569 1.00 49.16 125 ILE A N 1
ATOM 986 C CA . ILE A 1 125 ? 16.033 22.985 6.771 1.00 49.16 125 ILE A CA 1
ATOM 987 C C . ILE A 1 125 ? 16.472 23.006 5.305 1.00 49.16 125 ILE A C 1
ATOM 989 O O . ILE A 1 125 ? 16.576 21.935 4.713 1.00 49.16 125 ILE A O 1
ATOM 993 N N . SER A 1 126 ? 16.800 24.173 4.734 1.00 57.03 126 SER A N 1
ATOM 994 C CA . SER A 1 126 ? 17.413 24.238 3.397 1.00 57.03 126 SER A CA 1
ATOM 995 C C . SER A 1 126 ? 18.765 23.537 3.382 1.00 57.03 126 SER A C 1
ATOM 997 O O . SER A 1 126 ? 19.051 22.775 2.462 1.00 57.03 126 SER A O 1
ATOM 999 N N . ASP A 1 127 ? 19.562 23.713 4.434 1.00 53.53 127 ASP A N 1
ATOM 1000 C CA . ASP A 1 127 ? 20.893 23.119 4.513 1.00 53.53 127 ASP A CA 1
ATOM 1001 C C . ASP A 1 127 ? 20.793 21.599 4.685 1.00 53.53 127 ASP A C 1
ATOM 1003 O O . ASP A 1 127 ? 21.388 20.861 3.910 1.00 53.53 127 ASP A O 1
ATOM 1007 N N . ARG A 1 128 ? 19.913 21.093 5.565 1.00 56.41 128 ARG A N 1
ATOM 1008 C CA . ARG A 1 128 ? 19.678 19.639 5.686 1.00 56.41 128 ARG A CA 1
ATOM 1009 C C . ARG A 1 128 ? 19.034 19.012 4.450 1.00 56.41 128 ARG A C 1
ATOM 1011 O O . ARG A 1 128 ? 19.337 17.867 4.126 1.00 56.41 128 ARG A O 1
ATOM 1018 N N . TYR A 1 129 ? 18.145 19.726 3.762 1.00 61.06 129 TYR A N 1
ATOM 1019 C CA . TYR A 1 129 ? 17.535 19.252 2.519 1.00 61.06 129 TYR A CA 1
ATOM 1020 C C . TYR A 1 129 ? 18.558 19.207 1.374 1.00 61.06 129 TYR A C 1
ATOM 1022 O O . TYR A 1 129 ? 18.616 18.224 0.636 1.00 61.06 129 TYR A O 1
ATOM 1030 N N . THR A 1 130 ? 19.414 20.226 1.254 1.00 66.19 130 THR A N 1
ATOM 1031 C CA . THR A 1 130 ? 20.502 20.255 0.260 1.00 66.19 130 THR A CA 1
ATOM 1032 C C . THR A 1 130 ? 21.617 19.266 0.595 1.00 66.19 130 THR A C 1
ATOM 1034 O O . THR A 1 130 ? 22.161 18.646 -0.317 1.00 66.19 130 THR A O 1
ATOM 1037 N N . ASP A 1 131 ? 21.937 19.058 1.873 1.00 69.06 131 ASP A N 1
ATOM 1038 C CA . ASP A 1 131 ? 22.848 18.008 2.343 1.00 69.06 131 ASP A CA 1
ATOM 1039 C C . ASP A 1 131 ? 22.280 16.616 2.048 1.00 69.06 131 ASP A C 1
ATOM 1041 O O . ASP A 1 131 ? 22.988 15.766 1.516 1.00 69.06 131 ASP A O 1
ATOM 1045 N N . GLY A 1 132 ? 20.988 16.388 2.308 1.00 70.38 132 GLY A N 1
ATOM 1046 C CA . GLY A 1 132 ? 20.310 15.127 1.996 1.00 70.38 132 GLY A CA 1
ATOM 1047 C C . GLY A 1 132 ? 20.273 14.837 0.494 1.00 70.38 132 GLY A C 1
ATOM 1048 O O . GLY A 1 132 ? 20.572 13.724 0.067 1.00 70.38 132 GLY A O 1
ATOM 1049 N N . ARG A 1 133 ? 19.990 15.853 -0.329 1.00 74.62 133 ARG A N 1
ATOM 1050 C CA . ARG A 1 133 ? 20.026 15.739 -1.794 1.00 74.62 133 ARG A CA 1
ATOM 1051 C C . ARG A 1 133 ? 21.443 15.484 -2.313 1.00 74.62 133 ARG A C 1
ATOM 1053 O O . ARG A 1 133 ? 21.602 14.715 -3.255 1.00 74.62 133 ARG A O 1
ATOM 1060 N N . ARG A 1 134 ? 22.466 16.071 -1.683 1.00 74.81 134 ARG A N 1
ATOM 1061 C CA . ARG A 1 134 ? 23.883 15.791 -1.970 1.00 74.81 134 ARG A CA 1
ATOM 1062 C C . ARG A 1 134 ? 24.278 14.372 -1.591 1.00 74.81 134 ARG A C 1
ATOM 1064 O O . ARG A 1 134 ? 24.906 13.700 -2.398 1.00 74.81 134 ARG A O 1
ATOM 1071 N N . ALA A 1 135 ? 23.893 13.912 -0.405 1.00 77.38 135 ALA A N 1
ATOM 1072 C CA . ALA A 1 135 ? 24.167 12.555 0.052 1.00 77.38 135 ALA A CA 1
ATOM 1073 C C . ALA A 1 135 ? 23.516 11.521 -0.877 1.00 77.38 135 ALA A C 1
ATOM 1075 O O . ALA A 1 135 ? 24.190 10.606 -1.336 1.00 77.38 135 ALA A O 1
ATOM 1076 N N . MET A 1 136 ? 22.246 11.731 -1.239 1.00 78.62 136 MET A N 1
ATOM 1077 C CA . MET A 1 136 ? 21.535 10.877 -2.190 1.00 78.62 136 MET A CA 1
ATOM 1078 C C . MET A 1 136 ? 22.170 10.924 -3.587 1.00 78.62 136 MET A C 1
ATOM 1080 O O . MET A 1 136 ? 22.337 9.887 -4.219 1.00 78.62 136 MET A O 1
ATOM 1084 N N . HIS A 1 137 ? 22.560 12.107 -4.076 1.00 81.88 137 HIS A N 1
ATOM 1085 C CA . HIS A 1 137 ? 23.246 12.241 -5.367 1.00 81.88 137 HIS A CA 1
ATOM 1086 C C . HIS A 1 137 ? 24.592 11.507 -5.372 1.00 81.88 137 HIS A C 1
ATOM 1088 O O . HIS A 1 137 ? 24.860 10.741 -6.294 1.00 81.88 137 HIS A O 1
ATOM 1094 N N . ALA A 1 138 ? 25.389 11.653 -4.312 1.00 81.19 138 ALA A N 1
ATOM 1095 C CA . ALA A 1 138 ? 26.659 10.953 -4.147 1.00 81.19 138 ALA A CA 1
ATOM 1096 C C . ALA A 1 138 ? 26.481 9.428 -4.054 1.00 81.19 138 ALA A C 1
ATOM 1098 O O . ALA A 1 138 ? 27.263 8.680 -4.638 1.00 81.19 138 ALA A O 1
ATOM 1099 N N . GLU A 1 139 ? 25.440 8.957 -3.364 1.00 83.12 139 GLU A N 1
ATOM 1100 C CA . GLU A 1 139 ? 25.119 7.532 -3.271 1.00 83.12 139 GLU A CA 1
ATOM 1101 C C . GLU A 1 139 ? 24.722 6.956 -4.635 1.00 83.12 139 GLU A C 1
ATOM 1103 O O . GLU A 1 139 ? 25.265 5.934 -5.055 1.00 83.12 139 GLU A O 1
ATOM 1108 N N . VAL A 1 140 ? 23.848 7.650 -5.372 1.00 81.88 140 VAL A N 1
ATOM 1109 C CA . VAL A 1 140 ? 23.428 7.249 -6.722 1.00 81.88 140 VAL A CA 1
ATOM 1110 C C . VAL A 1 140 ? 24.613 7.250 -7.688 1.00 81.88 140 VAL A C 1
ATOM 1112 O O . VAL A 1 140 ? 24.771 6.301 -8.450 1.00 81.88 140 VAL A O 1
ATOM 1115 N N . VAL A 1 141 ? 25.492 8.254 -7.635 1.00 85.69 141 VAL A N 1
ATOM 1116 C CA . VAL A 1 141 ? 26.743 8.268 -8.412 1.00 85.69 141 VAL A CA 1
ATOM 1117 C C . VAL A 1 141 ? 27.624 7.063 -8.055 1.00 85.69 141 VAL A C 1
ATOM 1119 O O . VAL A 1 141 ? 28.090 6.354 -8.950 1.00 85.69 141 VAL A O 1
ATOM 1122 N N . GLY A 1 142 ? 27.779 6.762 -6.763 1.00 82.12 142 GLY A N 1
ATOM 1123 C CA . GLY A 1 142 ? 28.552 5.616 -6.284 1.00 82.12 142 GLY A CA 1
ATOM 1124 C C . GLY A 1 142 ? 27.998 4.255 -6.727 1.00 82.12 142 GLY A C 1
ATOM 1125 O O . GLY A 1 142 ? 28.779 3.327 -6.955 1.00 82.12 142 GLY A O 1
ATOM 1126 N N . LEU A 1 143 ? 26.676 4.129 -6.899 1.00 87.19 143 LEU A N 1
ATOM 1127 C CA . LEU A 1 143 ? 26.034 2.921 -7.434 1.00 87.19 143 LEU A CA 1
ATOM 1128 C C . LEU A 1 143 ? 26.419 2.636 -8.890 1.00 87.19 143 LEU A C 1
ATOM 1130 O O . LEU A 1 143 ? 26.410 1.473 -9.282 1.00 87.19 143 LEU A O 1
ATOM 1134 N N . PHE A 1 144 ? 26.787 3.652 -9.674 1.00 86.50 144 PHE A N 1
ATOM 1135 C CA . PHE A 1 144 ? 27.257 3.473 -11.052 1.00 86.50 144 PHE A CA 1
ATOM 1136 C C . PHE A 1 144 ? 28.781 3.347 -11.138 1.00 86.50 144 PHE A C 1
ATOM 1138 O O . PHE A 1 144 ? 29.288 2.515 -11.889 1.00 86.50 144 PHE A O 1
ATOM 1145 N N . GLU A 1 145 ? 29.527 4.120 -10.348 1.00 87.81 145 GLU A N 1
ATOM 1146 C CA . GLU A 1 145 ? 30.995 4.102 -10.376 1.00 87.81 145 GLU A CA 1
ATOM 1147 C C . GLU A 1 145 ? 31.584 2.760 -9.925 1.00 87.81 145 GLU A C 1
ATOM 1149 O O . GLU A 1 145 ? 32.561 2.292 -10.511 1.00 87.81 145 GLU A O 1
ATOM 1154 N N . ARG A 1 146 ? 30.976 2.101 -8.926 1.00 89.38 146 ARG A N 1
ATOM 1155 C CA . ARG A 1 146 ? 31.454 0.799 -8.430 1.00 89.38 146 ARG A CA 1
ATOM 1156 C C . ARG A 1 146 ? 31.366 -0.306 -9.493 1.00 89.38 146 ARG A C 1
ATOM 1158 O O . ARG A 1 146 ? 32.402 -0.917 -9.754 1.00 89.38 146 ARG A O 1
ATOM 1165 N N . PRO A 1 147 ? 30.211 -0.561 -10.143 1.00 85.69 147 PRO A N 1
ATOM 1166 C CA . PRO A 1 147 ? 30.141 -1.504 -11.254 1.00 85.69 147 PRO A CA 1
ATOM 1167 C C . PRO A 1 147 ? 31.085 -1.139 -12.397 1.00 85.69 147 PRO A C 1
ATOM 1169 O O . PRO A 1 147 ? 31.797 -2.011 -12.878 1.00 85.69 147 PRO A O 1
ATOM 1172 N N . ILE A 1 148 ? 31.163 0.135 -12.802 1.00 89.19 148 ILE A N 1
ATOM 1173 C CA . ILE A 1 148 ? 32.064 0.566 -13.886 1.00 89.19 148 ILE A CA 1
ATOM 1174 C C . ILE A 1 148 ? 33.525 0.216 -13.560 1.00 89.19 148 ILE A C 1
ATOM 1176 O O . ILE A 1 148 ? 34.235 -0.320 -14.410 1.00 89.19 148 ILE A O 1
ATOM 1180 N N . ALA A 1 149 ? 33.972 0.460 -12.325 1.00 88.38 149 ALA A N 1
ATOM 1181 C CA . ALA A 1 149 ? 35.315 0.094 -11.882 1.00 88.38 149 ALA A CA 1
ATOM 1182 C C . ALA A 1 149 ? 35.534 -1.430 -11.852 1.00 88.38 149 ALA A C 1
ATOM 1184 O O . ALA A 1 149 ? 36.594 -1.902 -12.259 1.00 88.38 149 ALA A O 1
ATOM 1185 N N . GLN A 1 150 ? 34.533 -2.202 -11.418 1.00 88.56 150 GLN A N 1
ATOM 1186 C CA . GLN A 1 150 ? 34.582 -3.669 -11.424 1.00 88.56 150 GLN A CA 1
ATOM 1187 C C . GLN A 1 150 ? 34.671 -4.233 -12.841 1.00 88.56 150 GLN A C 1
ATOM 1189 O O . GLN A 1 150 ? 35.472 -5.130 -13.088 1.00 88.56 150 GLN A O 1
ATOM 1194 N N . PHE A 1 151 ? 33.903 -3.686 -13.782 1.00 86.38 151 PHE A N 1
ATOM 1195 C CA . PHE A 1 151 ? 33.995 -4.086 -15.178 1.00 86.38 151 PHE A CA 1
ATOM 1196 C C . PHE A 1 151 ? 35.339 -3.703 -15.790 1.00 86.38 151 PHE A C 1
ATOM 1198 O O . PHE A 1 151 ? 35.911 -4.513 -16.505 1.00 86.38 151 PHE A O 1
ATOM 1205 N N . LYS A 1 152 ? 35.889 -2.526 -15.470 1.00 87.00 152 LYS A N 1
ATOM 1206 C CA . LYS A 1 152 ? 37.234 -2.147 -15.919 1.00 87.00 152 LYS A CA 1
ATOM 1207 C C . LYS A 1 152 ? 38.295 -3.137 -15.420 1.00 87.00 152 LYS A C 1
ATOM 1209 O O . LYS A 1 152 ? 39.105 -3.608 -16.211 1.00 87.00 152 LYS A O 1
ATOM 1214 N N . ALA A 1 153 ? 38.246 -3.502 -14.138 1.00 88.50 153 ALA A N 1
ATOM 1215 C CA . ALA A 1 153 ? 39.131 -4.519 -13.573 1.00 88.50 153 ALA A CA 1
ATOM 1216 C C . ALA A 1 153 ? 38.925 -5.900 -14.229 1.00 88.50 153 ALA A C 1
ATOM 1218 O O . ALA A 1 153 ? 39.892 -6.604 -14.507 1.00 88.50 153 ALA A O 1
ATOM 1219 N N . ALA A 1 154 ? 37.679 -6.274 -14.537 1.00 85.44 154 ALA A N 1
ATOM 1220 C CA . ALA A 1 154 ? 37.365 -7.514 -15.244 1.00 85.44 154 ALA A CA 1
ATOM 1221 C C . ALA A 1 154 ? 37.874 -7.509 -16.696 1.00 85.44 154 ALA A C 1
ATOM 1223 O O . ALA A 1 154 ? 38.362 -8.531 -17.167 1.00 85.44 154 ALA A O 1
ATOM 1224 N N . THR A 1 155 ? 37.823 -6.372 -17.390 1.00 87.62 155 THR A N 1
ATOM 1225 C CA . THR A 1 155 ? 38.382 -6.197 -18.738 1.00 87.62 155 THR A CA 1
ATOM 1226 C C . THR A 1 155 ? 39.905 -6.354 -18.740 1.00 87.62 155 THR A C 1
ATOM 1228 O O . THR A 1 155 ? 40.457 -6.976 -19.646 1.00 87.62 155 THR A O 1
ATOM 1231 N N . GLU A 1 156 ? 40.587 -5.848 -17.708 1.00 87.12 156 GLU A N 1
ATOM 1232 C CA . GLU A 1 156 ? 42.032 -6.039 -17.515 1.00 87.12 156 GLU A CA 1
ATOM 1233 C C . GLU A 1 156 ? 42.379 -7.506 -17.192 1.00 87.12 156 GLU A C 1
ATOM 1235 O O . GLU A 1 156 ? 43.403 -8.017 -17.646 1.00 87.12 156 GLU A O 1
ATOM 1240 N N . GLN A 1 157 ? 41.512 -8.204 -16.451 1.00 91.25 157 GLN A N 1
ATOM 1241 C CA . GLN A 1 157 ? 41.693 -9.610 -16.075 1.00 91.25 157 GLN A CA 1
ATOM 1242 C C . GLN A 1 157 ? 41.345 -10.599 -17.207 1.00 91.25 157 GLN A C 1
ATOM 1244 O O . GLN A 1 157 ? 41.956 -11.665 -17.295 1.00 91.25 157 GLN A O 1
ATOM 1249 N N . TYR A 1 158 ? 40.392 -10.253 -18.078 1.00 89.25 158 TYR A N 1
ATOM 1250 C CA . TYR A 1 158 ? 39.869 -11.107 -19.152 1.00 89.25 158 TYR A CA 1
ATOM 1251 C C . TYR A 1 158 ? 39.845 -10.361 -20.501 1.00 89.25 158 TYR A C 1
ATOM 1253 O O . TYR A 1 158 ? 38.778 -9.993 -21.004 1.00 89.25 158 TYR A O 1
ATOM 1261 N N . PRO A 1 159 ? 41.012 -10.155 -21.140 1.00 87.94 159 PRO A N 1
ATOM 1262 C CA . PRO A 1 159 ? 41.127 -9.341 -22.353 1.00 87.94 159 PRO A CA 1
ATOM 1263 C C . PRO A 1 159 ? 40.370 -9.918 -23.559 1.00 87.94 159 PRO A C 1
ATOM 1265 O O . PRO A 1 159 ? 39.971 -9.184 -24.459 1.00 87.94 159 PRO A O 1
ATOM 1268 N N . ASN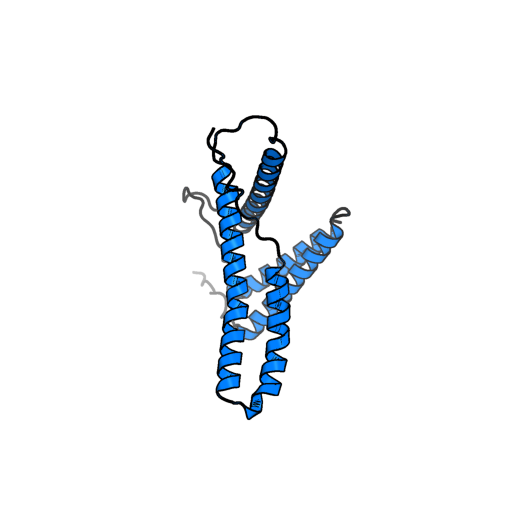 A 1 160 ? 40.116 -11.228 -23.574 1.00 90.19 160 ASN A N 1
ATOM 1269 C CA . ASN A 1 160 ? 39.313 -11.904 -24.594 1.00 90.19 160 ASN A CA 1
ATOM 1270 C C . ASN A 1 160 ? 37.813 -11.559 -24.529 1.00 90.19 160 ASN A C 1
ATOM 1272 O O . ASN A 1 160 ? 37.113 -11.760 -25.518 1.00 90.19 160 ASN A O 1
ATOM 1276 N N . LEU A 1 161 ? 37.326 -11.040 -23.396 1.00 86.44 161 LEU A N 1
ATOM 1277 C CA . LEU A 1 161 ? 35.935 -10.613 -23.195 1.00 86.44 161 LEU A CA 1
ATOM 1278 C C . LEU A 1 161 ? 35.776 -9.084 -23.191 1.00 86.44 161 LEU A C 1
ATOM 1280 O O . LEU A 1 161 ? 34.660 -8.584 -23.046 1.00 86.44 161 LEU A O 1
ATOM 1284 N N . ALA A 1 162 ? 36.863 -8.333 -23.395 1.00 83.00 162 ALA A N 1
ATOM 1285 C CA . ALA A 1 162 ? 36.886 -6.872 -23.320 1.00 83.00 162 ALA A CA 1
ATOM 1286 C C . ALA A 1 162 ? 35.788 -6.203 -24.163 1.00 83.00 162 ALA A C 1
ATOM 1288 O O . ALA A 1 162 ? 35.066 -5.337 -23.677 1.00 83.00 162 ALA A O 1
ATOM 1289 N N . GLY A 1 163 ? 35.593 -6.664 -25.402 1.00 83.69 163 GLY A N 1
ATOM 1290 C CA . GLY A 1 163 ? 34.585 -6.102 -26.303 1.00 83.69 163 GLY A CA 1
ATOM 1291 C C . GLY A 1 163 ? 33.131 -6.346 -25.875 1.00 83.69 163 GLY A C 1
ATOM 1292 O O . GLY A 1 163 ? 32.253 -5.574 -26.260 1.00 83.69 163 GLY A O 1
ATOM 1293 N N . GLU A 1 164 ? 32.847 -7.395 -25.098 1.00 85.88 164 GLU A N 1
ATOM 1294 C CA . GLU A 1 164 ? 31.508 -7.649 -24.544 1.00 85.88 164 GLU A CA 1
ATOM 1295 C C . GLU A 1 164 ? 31.290 -6.886 -23.234 1.00 85.88 164 GLU A C 1
ATOM 1297 O O . GLU A 1 164 ? 30.220 -6.306 -23.031 1.00 85.88 164 GLU A O 1
ATOM 1302 N N . LEU A 1 165 ? 32.321 -6.805 -22.386 1.00 84.12 165 LEU A N 1
ATOM 1303 C CA . LEU A 1 165 ? 32.282 -6.035 -21.142 1.00 84.12 165 LEU A CA 1
ATOM 1304 C C . LEU A 1 165 ? 32.141 -4.530 -21.418 1.00 84.12 165 LEU A C 1
ATOM 1306 O O . LEU A 1 165 ? 31.314 -3.874 -20.787 1.00 84.12 165 LEU A O 1
ATOM 1310 N N . ASP A 1 166 ? 32.836 -3.993 -22.425 1.00 83.12 166 ASP A N 1
ATOM 1311 C CA . ASP A 1 166 ? 32.704 -2.587 -22.833 1.00 83.12 166 ASP A CA 1
ATOM 1312 C C . ASP A 1 166 ? 31.287 -2.259 -23.331 1.00 83.12 166 ASP A C 1
ATOM 1314 O O . ASP A 1 166 ? 30.730 -1.206 -23.003 1.00 83.12 166 ASP A O 1
ATOM 1318 N N . LYS A 1 167 ? 30.652 -3.184 -24.067 1.00 86.06 167 LYS A N 1
ATOM 1319 C CA . LYS A 1 167 ? 29.248 -3.044 -24.489 1.00 86.06 167 LYS A CA 1
ATOM 1320 C C . LYS A 1 167 ? 28.293 -3.063 -23.296 1.00 86.06 167 LYS A C 1
ATOM 1322 O O . LYS A 1 167 ? 27.351 -2.273 -23.273 1.00 86.06 167 LYS A O 1
ATOM 1327 N N . ALA A 1 168 ? 28.537 -3.925 -22.309 1.00 83.12 168 ALA A N 1
ATOM 1328 C CA . ALA A 1 168 ? 27.718 -4.022 -21.099 1.00 83.12 168 ALA A CA 1
ATOM 1329 C C . ALA A 1 168 ? 27.850 -2.783 -20.191 1.00 83.12 168 ALA A C 1
ATOM 1331 O O . ALA A 1 168 ? 26.898 -2.391 -19.518 1.00 83.12 168 ALA A O 1
ATOM 1332 N N . VAL A 1 169 ? 29.014 -2.133 -20.206 1.00 90.50 169 VAL A N 1
ATOM 1333 C CA . VAL A 1 169 ? 29.339 -0.951 -19.397 1.00 90.50 169 VAL A CA 1
ATOM 1334 C C . VAL A 1 169 ? 28.871 0.363 -20.023 1.00 90.50 169 VAL A C 1
ATOM 1336 O O . VAL A 1 169 ? 28.649 1.349 -19.315 1.00 90.50 169 VAL A O 1
ATOM 1339 N N . HIS A 1 170 ? 28.701 0.408 -21.344 1.00 86.81 170 HIS A N 1
ATOM 1340 C CA . HIS A 1 170 ? 28.308 1.622 -22.056 1.00 86.81 170 HIS A CA 1
ATOM 1341 C C . HIS A 1 170 ? 27.009 2.274 -21.521 1.00 86.81 170 HIS A C 1
ATOM 1343 O O . HIS A 1 170 ? 27.027 3.479 -21.253 1.00 86.81 170 HIS A O 1
ATOM 1349 N N . PRO A 1 171 ? 25.910 1.535 -21.252 1.00 87.38 171 PRO A N 1
ATOM 1350 C CA . PRO A 1 171 ? 24.702 2.115 -20.660 1.00 87.38 171 PRO A CA 1
ATOM 1351 C C . PRO A 1 171 ? 24.936 2.746 -19.281 1.00 87.38 171 PRO A C 1
ATOM 1353 O O . PRO A 1 171 ? 24.340 3.779 -18.977 1.00 87.38 171 PRO A O 1
ATOM 1356 N N . LEU A 1 172 ? 25.829 2.173 -18.463 1.00 86.00 172 LEU A N 1
ATOM 1357 C CA . LEU A 1 172 ? 26.155 2.698 -17.132 1.00 86.00 172 LEU A CA 1
ATOM 1358 C C . LEU A 1 172 ? 26.882 4.043 -17.224 1.00 86.00 172 LEU A C 1
ATOM 1360 O O . LEU A 1 172 ? 26.573 4.954 -16.458 1.00 86.00 172 LEU A O 1
ATOM 1364 N N . HIS A 1 173 ? 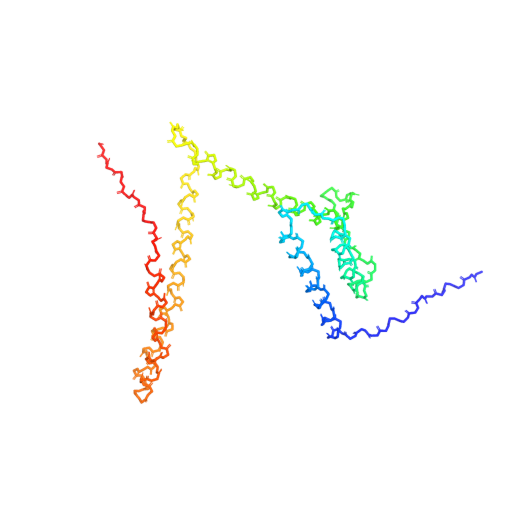27.782 4.211 -18.198 1.00 87.69 173 HIS A N 1
ATOM 1365 C CA . HIS A 1 173 ? 28.419 5.504 -18.466 1.00 87.69 173 HIS A CA 1
ATOM 1366 C C . HIS A 1 173 ? 27.412 6.567 -18.909 1.00 87.69 173 HIS A C 1
ATOM 1368 O O . HIS A 1 173 ? 27.470 7.701 -18.434 1.00 87.69 173 HIS A O 1
ATOM 1374 N N . VAL A 1 174 ? 26.467 6.206 -19.783 1.00 88.69 174 VAL A N 1
ATOM 1375 C CA . VAL A 1 174 ? 25.413 7.124 -20.245 1.00 88.69 174 VAL A CA 1
ATOM 1376 C C . VAL A 1 174 ? 24.507 7.544 -19.084 1.00 88.69 174 VAL A C 1
ATOM 1378 O O . VAL A 1 174 ? 24.175 8.723 -18.955 1.00 88.69 174 VAL A O 1
ATOM 1381 N N . MET A 1 175 ? 24.124 6.608 -18.212 1.00 82.38 175 MET A N 1
ATOM 1382 C CA . MET A 1 175 ? 23.325 6.913 -17.021 1.00 82.38 175 MET A CA 1
ATOM 1383 C C . MET A 1 175 ? 24.096 7.783 -16.022 1.00 82.38 175 MET A C 1
ATOM 1385 O O . MET A 1 175 ? 23.548 8.770 -15.537 1.00 82.38 175 MET A O 1
ATOM 1389 N N . LEU A 1 176 ? 25.374 7.487 -15.772 1.00 86.81 176 LEU A N 1
ATOM 1390 C CA . LEU A 1 176 ? 26.228 8.287 -14.893 1.00 86.81 176 LEU A CA 1
ATOM 1391 C C . LEU A 1 176 ? 26.405 9.724 -15.408 1.00 86.81 176 LEU A C 1
ATOM 1393 O O . LEU A 1 176 ? 26.338 10.666 -14.619 1.00 86.81 176 LEU A O 1
ATOM 1397 N N . ALA A 1 177 ? 26.585 9.909 -16.719 1.00 86.50 177 ALA A N 1
ATOM 1398 C CA . ALA A 1 177 ? 26.663 11.235 -17.331 1.00 86.50 177 ALA A CA 1
ATOM 1399 C C . ALA A 1 177 ? 25.376 12.040 -17.084 1.00 86.50 177 ALA A C 1
ATOM 1401 O O . ALA A 1 177 ? 25.441 13.155 -16.572 1.00 86.50 177 ALA A O 1
ATOM 1402 N N . LYS A 1 178 ? 24.206 11.432 -17.317 1.00 85.31 178 LYS A N 1
ATOM 1403 C CA . LYS A 1 178 ? 22.903 12.069 -17.060 1.00 85.31 178 LYS A CA 1
ATOM 1404 C C . LYS A 1 178 ? 22.676 12.408 -15.586 1.00 85.31 178 LYS A C 1
ATOM 1406 O O . LYS A 1 178 ? 22.125 13.458 -15.279 1.00 85.31 178 LYS A O 1
ATOM 1411 N N . VAL A 1 179 ? 23.103 11.546 -14.662 1.00 82.62 179 VAL A N 1
ATOM 1412 C CA . VAL A 1 179 ? 23.003 11.818 -13.215 1.00 82.62 179 VAL A CA 1
ATOM 1413 C C . VAL A 1 179 ? 23.894 13.000 -12.817 1.00 82.62 179 VAL A C 1
ATOM 1415 O O . VAL A 1 179 ? 23.499 13.813 -11.983 1.00 82.62 179 VAL A O 1
ATOM 1418 N N . ARG A 1 180 ? 25.076 13.137 -13.427 1.00 83.56 180 ARG A N 1
ATOM 1419 C CA . ARG A 1 180 ? 25.999 14.257 -13.179 1.00 83.56 180 ARG A CA 1
ATOM 1420 C C . ARG A 1 180 ? 25.529 15.585 -13.779 1.00 83.56 180 ARG A C 1
ATOM 1422 O O . ARG A 1 180 ? 25.881 16.629 -13.244 1.00 83.56 180 ARG A O 1
ATOM 1429 N N . GLU A 1 181 ? 24.725 15.554 -14.839 1.00 83.00 181 GLU A N 1
ATOM 1430 C CA . GLU A 1 181 ? 24.090 16.749 -15.419 1.00 83.00 181 GLU A CA 1
ATOM 1431 C C . GLU A 1 181 ? 22.994 17.344 -14.522 1.00 83.00 181 GLU A C 1
ATOM 1433 O O . GLU A 1 181 ? 22.623 18.506 -14.695 1.00 83.00 181 GLU A O 1
ATOM 1438 N N . VAL A 1 182 ? 22.479 16.585 -13.544 1.00 76.38 182 VAL A N 1
ATOM 143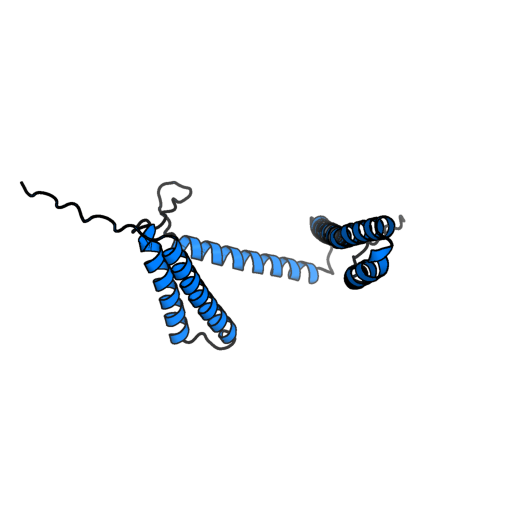9 C CA . VAL A 1 182 ? 21.487 17.097 -12.594 1.00 76.38 182 VAL A CA 1
ATOM 1440 C C . VAL A 1 182 ? 22.145 18.163 -11.710 1.00 76.38 182 VAL A C 1
ATOM 1442 O O . VAL A 1 182 ? 23.059 17.837 -10.950 1.00 76.38 182 VAL A O 1
ATOM 1445 N N . PRO A 1 183 ? 21.678 19.427 -11.744 1.00 66.56 183 PRO A N 1
ATOM 1446 C CA . PRO A 1 183 ? 22.270 20.485 -10.946 1.00 66.56 183 PRO A CA 1
ATOM 1447 C C . PRO A 1 183 ? 22.079 20.188 -9.456 1.00 66.56 183 PRO A C 1
ATOM 1449 O O . PRO A 1 183 ? 20.957 20.082 -8.950 1.00 66.56 183 PRO A O 1
ATOM 1452 N N . VAL A 1 184 ? 23.202 20.063 -8.756 1.00 67.44 184 VAL A N 1
ATOM 1453 C CA . VAL A 1 184 ? 23.275 20.043 -7.298 1.00 67.44 184 VAL A CA 1
ATOM 1454 C C . VAL A 1 184 ? 23.609 21.468 -6.873 1.00 67.44 184 VAL A C 1
ATOM 1456 O O . VAL A 1 184 ? 24.684 21.972 -7.189 1.00 67.44 184 VAL A O 1
ATOM 1459 N N . GLU A 1 185 ? 22.664 22.149 -6.225 1.00 58.78 185 GLU A N 1
ATOM 1460 C CA . GLU A 1 185 ? 22.857 23.528 -5.769 1.00 58.78 185 GLU A CA 1
ATOM 1461 C C . GLU A 1 185 ? 24.093 23.611 -4.861 1.00 58.78 185 GLU A C 1
ATOM 1463 O O . GLU A 1 185 ? 24.167 22.946 -3.825 1.00 58.78 185 GLU A O 1
ATOM 1468 N N . THR A 1 186 ? 25.083 24.412 -5.256 1.00 51.56 186 THR A N 1
ATOM 1469 C CA . THR A 1 186 ? 26.226 24.726 -4.400 1.00 51.56 186 THR A CA 1
ATOM 1470 C C . THR A 1 186 ? 25.848 25.863 -3.453 1.00 51.56 186 THR A C 1
ATOM 1472 O O . THR A 1 186 ? 25.171 26.814 -3.866 1.00 51.56 186 THR A O 1
ATOM 1475 N N . PRO A 1 187 ? 26.265 25.808 -2.175 1.00 47.78 187 PRO A N 1
ATOM 1476 C CA . PRO A 1 187 ? 26.034 26.915 -1.266 1.00 47.78 187 PRO A CA 1
ATOM 1477 C C . PRO A 1 187 ? 26.734 28.152 -1.830 1.00 47.78 187 PRO A C 1
ATOM 1479 O O . PRO A 1 187 ? 27.929 28.123 -2.129 1.00 47.78 187 PRO A O 1
ATOM 1482 N N . LYS A 1 188 ? 25.989 29.252 -1.986 1.00 48.09 188 LYS A N 1
ATOM 1483 C CA . LYS A 1 188 ? 26.573 30.560 -2.288 1.00 48.09 188 LYS A CA 1
ATOM 1484 C C . LYS A 1 188 ? 27.442 30.961 -1.097 1.00 48.09 188 LYS A C 1
ATOM 1486 O O . LYS A 1 188 ? 26.959 31.587 -0.158 1.00 48.09 188 LYS A O 1
ATOM 1491 N N . THR A 1 189 ? 28.725 30.613 -1.119 1.00 47.19 189 THR A N 1
ATOM 1492 C CA . THR A 1 189 ? 29.729 31.190 -0.220 1.00 47.19 189 THR A CA 1
ATOM 1493 C C . THR A 1 189 ? 29.924 32.644 -0.630 1.00 47.19 189 THR A C 1
ATOM 1495 O O . THR A 1 189 ? 30.771 32.979 -1.453 1.00 47.19 189 THR A O 1
ATOM 1498 N N . GLY A 1 190 ? 29.044 33.499 -0.121 1.00 41.09 190 GLY A N 1
ATOM 1499 C CA . GLY A 1 190 ? 28.965 34.911 -0.457 1.00 41.09 190 GLY A CA 1
ATOM 1500 C C . GLY A 1 190 ? 28.747 35.772 0.776 1.00 41.09 190 GLY A C 1
ATOM 1501 O O . GLY A 1 190 ? 27.954 36.702 0.719 1.00 41.09 190 GLY A O 1
ATOM 1502 N N . ILE A 1 191 ? 29.438 35.480 1.880 1.00 41.16 191 ILE A N 1
ATOM 1503 C CA . ILE A 1 191 ? 29.721 36.505 2.887 1.00 41.16 191 ILE A CA 1
ATOM 1504 C C . ILE A 1 191 ? 31.017 37.176 2.428 1.00 41.16 191 ILE A C 1
ATOM 1506 O O . ILE A 1 191 ? 32.116 36.695 2.696 1.00 41.16 191 ILE A O 1
ATOM 1510 N N . LYS A 1 192 ? 30.890 38.263 1.659 1.00 39.94 192 LYS A N 1
ATOM 1511 C CA . LYS A 1 192 ? 31.963 39.256 1.598 1.00 39.94 192 LYS A CA 1
ATOM 1512 C C . LYS A 1 192 ? 31.901 39.996 2.928 1.00 39.94 192 LYS A C 1
ATOM 1514 O O . LYS A 1 192 ? 30.923 40.695 3.178 1.00 39.94 192 LYS A O 1
ATOM 1519 N N . ASN A 1 193 ? 32.900 39.775 3.778 1.00 38.50 193 ASN A N 1
ATOM 1520 C CA . ASN A 1 193 ? 33.110 40.607 4.956 1.00 38.50 193 ASN A CA 1
ATOM 1521 C C . ASN A 1 193 ? 33.252 42.061 4.483 1.00 38.50 193 ASN A C 1
ATOM 1523 O O . ASN A 1 193 ? 34.085 42.342 3.617 1.00 38.50 193 ASN A O 1
ATOM 1527 N N . VAL A 1 194 ? 32.378 42.924 5.002 1.00 40.69 194 VAL A N 1
ATOM 1528 C CA . VAL A 1 194 ? 32.538 44.384 5.007 1.00 40.69 194 VAL A CA 1
ATOM 1529 C C . VAL A 1 194 ? 33.473 44.739 6.151 1.00 40.69 194 VAL A C 1
ATOM 1531 O O . VAL A 1 194 ? 33.312 44.116 7.225 1.00 40.69 194 VAL A O 1
#

Radius of gyration: 28.58 Å; chains: 1; bounding box: 69×74×60 Å